Protein AF-A0A971QHX7-F1 (afdb_monomer_lite)

Secondary structure (DSSP, 8-state):
--HHHHHHHHHHHHHHHHHHHHHHHHTTTSHHHHHHHH-HHHHHHHHHHHHS-SS-HHHHHHHHHHHHHHHHHHHHHHHH-SS-----HHHHHHHHHHHHHHHHHHHHHHHHHHHHHHHHHHSPPPS-TTTSPPHHHHHHHHHHHHHHHHH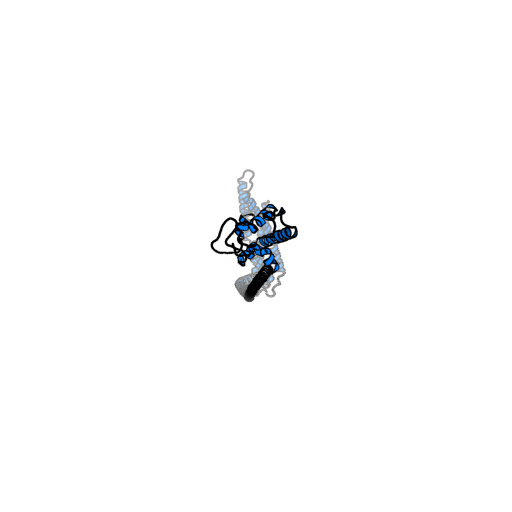HHHHHHHHHHHHHHHHHHHHHHHHHHHHHHHHHHHHHHHHHHHHHHHHHHHHHHHHHHHHHHHHHHHHHHHHHHHHHHHHHHHHHHHHHHHHHHHHHHHHHHHHHHHHHHHHHHHHHHHTSHHHHHHTHHHHS-EEEETTEEEEEEESPBHHHHHHHTTT-SSHHHHHHHHHHHT-TT--SPPSSSS-SSGGGS-HHHHHHHHHHHHHHHHHHHHHHHTTSSB-

Foldseek 3Di:
DDLVVLLVLLVVCLVLQVVVVVVLVCLQADLLVLLLLVDPVSLVLSVCCVVDPLDHNVRSVVLNVVSVVLVVVQVVVVVVDPDDDDDDPVSVVSSVVSSVSSVVSVVVSVVSVVSNVVSSVVRDRDPDSPPGDGSNVSVVVCVVCVVVVVVVVVVVVVVVVVVVVVVVVVVVVVVVVVVVVVVVVVVVVVVVVVVVVVVVVVVVVVVVVVVVVVVVVVVVVVVVVVVVVVVVVVVVVVVVVVVVVVVVVVVVVVVVVVVVVVLVVVVVVCVDPVVCVLCVLQLFFDQDEQPDGHPGTGGHALVRLVVQLLLDLDLVNLLSVLLRQQPPPRPGDHQDDFDSGLVTDDPVSNVSSSVNSVCCNVCVVVCCVVRSHPD

Structure (mmCIF, N/CA/C/O backbone):
data_AF-A0A971QHX7-F1
#
_entry.id   AF-A0A971QHX7-F1
#
loop_
_atom_site.group_PDB
_atom_site.id
_atom_site.type_symbol
_atom_site.label_atom_id
_atom_site.label_alt_id
_atom_site.label_comp_id
_atom_site.label_asym_id
_atom_site.label_entity_id
_atom_site.label_seq_id
_atom_site.pdbx_PDB_ins_code
_atom_site.Cartn_x
_atom_site.Cartn_y
_atom_site.Cartn_z
_atom_site.occupancy
_atom_site.B_iso_or_equiv
_atom_site.auth_seq_id
_atom_site.auth_comp_id
_atom_site.auth_asym_id
_atom_site.auth_atom_id
_atom_site.pdbx_PDB_model_num
ATOM 1 N N . MET A 1 1 ? -67.163 -6.405 29.516 1.00 52.50 1 MET A N 1
ATOM 2 C CA . MET A 1 1 ? -66.366 -6.086 30.720 1.00 52.50 1 MET A CA 1
ATOM 3 C C . MET A 1 1 ? -67.306 -5.986 31.912 1.00 52.50 1 MET A C 1
ATOM 5 O O . MET A 1 1 ? -68.316 -5.301 31.797 1.00 52.50 1 MET A O 1
ATOM 9 N N . LYS A 1 2 ? -67.053 -6.705 33.012 1.00 65.06 2 LYS A N 1
ATOM 10 C CA . LYS A 1 2 ? -67.903 -6.639 34.209 1.00 65.06 2 LYS A CA 1
ATOM 11 C C . LYS A 1 2 ? -67.290 -5.622 35.170 1.00 65.06 2 LYS A C 1
ATOM 13 O O . LYS A 1 2 ? -66.336 -5.943 35.855 1.00 65.06 2 LYS A O 1
ATOM 18 N N . ILE A 1 3 ? -67.837 -4.411 35.229 1.00 71.69 3 ILE A N 1
ATOM 19 C CA . ILE A 1 3 ? -67.449 -3.352 36.184 1.00 71.69 3 ILE A CA 1
ATOM 20 C C . ILE A 1 3 ? -67.291 -3.884 37.627 1.00 71.69 3 ILE A C 1
ATOM 22 O O . ILE A 1 3 ? -66.348 -3.522 38.326 1.00 71.69 3 ILE A O 1
ATOM 26 N N . ALA A 1 4 ? -68.175 -4.802 38.032 1.00 75.75 4 ALA A N 1
ATOM 27 C CA . ALA A 1 4 ? -68.136 -5.470 39.332 1.00 75.75 4 ALA A CA 1
ATOM 28 C C . ALA A 1 4 ? -66.876 -6.334 39.561 1.00 75.75 4 ALA A C 1
ATOM 30 O O . ALA A 1 4 ? -66.446 -6.506 40.695 1.00 75.75 4 ALA A O 1
ATOM 31 N N . GLU A 1 5 ? -66.270 -6.868 38.498 1.00 83.50 5 GLU A N 1
ATOM 32 C CA . GLU A 1 5 ? -65.018 -7.631 38.574 1.00 83.50 5 GLU A CA 1
ATOM 33 C C . GLU A 1 5 ? -63.838 -6.699 38.880 1.00 83.50 5 GLU A C 1
ATOM 35 O O . GLU A 1 5 ? -63.007 -7.019 39.724 1.00 83.50 5 GLU A O 1
ATOM 40 N N . THR A 1 6 ? -63.775 -5.521 38.249 1.00 84.75 6 THR A N 1
ATOM 41 C CA . THR A 1 6 ? -62.696 -4.544 38.479 1.00 84.75 6 THR A CA 1
ATOM 42 C C . THR A 1 6 ? -62.718 -4.000 39.906 1.00 84.75 6 THR A C 1
ATOM 44 O O . THR A 1 6 ? -61.667 -3.900 40.538 1.00 84.75 6 THR A O 1
ATOM 47 N N . THR A 1 7 ? -63.900 -3.689 40.449 1.00 85.94 7 THR A N 1
ATOM 48 C CA . THR A 1 7 ? -64.032 -3.222 41.838 1.00 85.94 7 THR A CA 1
ATOM 49 C C . THR A 1 7 ? -63.685 -4.307 42.849 1.00 85.94 7 THR A C 1
ATOM 51 O O . THR A 1 7 ? -62.999 -4.017 43.828 1.00 85.94 7 THR A O 1
ATOM 54 N N . GLN A 1 8 ? -64.095 -5.554 42.600 1.00 90.06 8 GLN A N 1
ATOM 55 C CA . GLN A 1 8 ? -63.737 -6.686 43.452 1.00 90.06 8 GLN A CA 1
ATOM 56 C C . GLN A 1 8 ? -62.222 -6.928 43.452 1.00 90.06 8 GLN A C 1
ATOM 58 O O . GLN A 1 8 ? -61.626 -7.030 44.520 1.00 90.06 8 GLN A O 1
ATOM 63 N N . LEU A 1 9 ? -61.586 -6.943 42.277 1.00 91.00 9 LEU A N 1
ATOM 64 C CA . LEU A 1 9 ? -60.136 -7.120 42.154 1.00 91.00 9 LEU A CA 1
ATOM 65 C C . LEU A 1 9 ? -59.355 -5.994 42.853 1.00 91.00 9 LEU A C 1
ATOM 67 O O . LEU A 1 9 ? -58.369 -6.265 43.534 1.00 91.00 9 LEU A O 1
ATOM 71 N N . LEU A 1 10 ? -59.802 -4.739 42.730 1.00 92.31 10 LEU A N 1
ATOM 72 C CA . LEU A 1 10 ? -59.206 -3.606 43.447 1.00 92.31 10 LEU A CA 1
ATOM 73 C C . LEU A 1 10 ? -59.357 -3.720 44.967 1.00 92.31 10 LEU A C 1
ATOM 75 O O . LEU A 1 10 ? -58.451 -3.320 45.696 1.00 92.31 10 LEU A O 1
ATOM 79 N N . ALA A 1 11 ? -60.495 -4.220 45.452 1.00 92.62 11 ALA A N 1
ATOM 80 C CA . ALA A 1 11 ? -60.709 -4.448 46.877 1.00 92.62 11 ALA A CA 1
ATOM 81 C C . ALA A 1 11 ? -59.765 -5.538 47.404 1.00 92.62 11 ALA A C 1
ATOM 83 O O . ALA A 1 11 ? -59.099 -5.319 48.414 1.00 92.62 11 ALA A O 1
ATOM 84 N N . THR A 1 12 ? -59.632 -6.653 46.676 1.00 94.31 12 THR A N 1
ATOM 85 C CA . THR A 1 12 ? -58.681 -7.724 47.007 1.00 94.31 12 THR A CA 1
ATOM 86 C C . THR A 1 12 ? -57.246 -7.206 47.025 1.00 94.31 12 THR A C 1
ATOM 88 O O . THR A 1 12 ? -56.547 -7.393 48.017 1.00 94.31 12 THR A O 1
ATOM 91 N N . LEU A 1 13 ? -56.813 -6.484 45.984 1.00 94.62 13 LEU A N 1
ATOM 92 C CA . LEU A 1 13 ? -55.461 -5.925 45.939 1.00 94.62 13 LEU A CA 1
ATOM 93 C C . LEU A 1 13 ? -55.199 -4.967 47.108 1.00 94.62 13 LEU A C 1
ATOM 95 O O . LEU A 1 13 ? -54.105 -4.980 47.664 1.00 94.62 13 LEU A O 1
ATOM 99 N N . ALA A 1 14 ? -56.179 -4.151 47.502 1.00 94.44 14 ALA A N 1
ATOM 100 C CA . ALA A 1 14 ? -56.034 -3.234 48.632 1.00 94.44 14 ALA A CA 1
ATOM 101 C C . ALA A 1 14 ? -55.857 -3.968 49.958 1.00 94.44 14 ALA A C 1
ATOM 103 O O . ALA A 1 14 ? -54.946 -3.638 50.716 1.00 94.44 14 ALA A O 1
ATOM 104 N N . GLU A 1 15 ? -56.693 -4.974 50.218 1.00 94.94 15 GLU A N 1
ATOM 105 C CA . GLU A 1 15 ? -56.599 -5.792 51.425 1.00 94.94 15 GLU A CA 1
ATOM 106 C C . GLU A 1 15 ? -55.246 -6.509 51.502 1.00 94.94 15 GLU A C 1
ATOM 108 O O . GLU A 1 15 ? -54.556 -6.436 52.521 1.00 94.94 15 GLU A O 1
ATOM 113 N N . GLU A 1 16 ? -54.826 -7.146 50.408 1.00 94.19 16 GLU A N 1
ATOM 114 C CA . GLU A 1 16 ? -53.558 -7.870 50.369 1.00 94.19 16 GLU A CA 1
ATOM 115 C C . GLU A 1 16 ? -52.344 -6.946 50.476 1.00 94.19 16 GLU A C 1
ATOM 117 O O . GLU A 1 16 ? -51.372 -7.293 51.149 1.00 94.19 16 GLU A O 1
ATOM 122 N N . THR A 1 17 ? -52.399 -5.761 49.864 1.00 95.19 17 THR A N 1
ATOM 123 C CA . THR A 1 17 ? -51.315 -4.771 49.933 1.00 95.19 17 THR A CA 1
ATOM 124 C C . THR A 1 17 ? -51.183 -4.203 51.342 1.00 95.19 17 THR A C 1
ATOM 126 O O . THR A 1 17 ? -50.073 -4.123 51.860 1.00 95.19 17 THR A O 1
ATOM 129 N N . GLU A 1 18 ? -52.293 -3.846 51.994 1.00 94.75 18 GLU A N 1
ATOM 130 C CA . GLU A 1 18 ? -52.293 -3.359 53.382 1.00 94.75 18 GLU A CA 1
ATOM 131 C C . GLU A 1 18 ? -51.788 -4.442 54.346 1.00 94.75 18 GLU A C 1
ATOM 133 O O . GLU A 1 18 ? -50.978 -4.164 55.233 1.00 94.75 18 GLU A O 1
ATOM 138 N N . ARG A 1 19 ? -52.208 -5.697 54.148 1.00 93.31 19 ARG A N 1
ATOM 139 C CA . ARG A 1 19 ? -51.713 -6.829 54.938 1.00 93.31 19 ARG A CA 1
ATOM 140 C C . ARG A 1 19 ? -50.210 -7.032 54.754 1.00 93.31 19 ARG A C 1
ATOM 142 O O . ARG A 1 19 ? -49.487 -7.094 55.742 1.00 93.31 19 ARG A O 1
ATOM 149 N N . PHE A 1 20 ? -49.737 -7.106 53.512 1.00 94.25 20 PHE A N 1
ATOM 150 C CA . PHE A 1 20 ? -48.318 -7.306 53.219 1.00 94.25 20 PHE A CA 1
ATOM 151 C C . PHE A 1 20 ? -47.456 -6.138 53.713 1.00 94.25 20 PHE A C 1
ATOM 153 O O . PHE A 1 20 ? -46.365 -6.350 54.238 1.00 94.25 20 PHE A O 1
ATOM 160 N N . HIS A 1 21 ? -47.955 -4.906 53.592 1.00 94.25 21 HIS A N 1
ATOM 161 C CA . HIS A 1 21 ? -47.298 -3.724 54.136 1.00 94.25 21 HIS A CA 1
ATOM 162 C C . HIS A 1 21 ? -47.138 -3.834 55.656 1.00 94.25 21 HIS A C 1
ATOM 164 O O . HIS A 1 21 ? -46.033 -3.666 56.159 1.00 94.25 21 HIS A O 1
ATOM 170 N N . LYS A 1 22 ? -48.202 -4.184 56.390 1.00 93.25 22 LYS A N 1
ATOM 171 C CA . LYS A 1 22 ? -48.127 -4.392 57.846 1.00 93.25 22 LYS A CA 1
ATOM 172 C C . LYS A 1 22 ? -47.140 -5.493 58.228 1.00 93.25 22 LYS A C 1
ATOM 174 O O . LYS A 1 22 ? -46.280 -5.249 59.065 1.00 93.25 22 LYS A O 1
ATOM 179 N N . GLU A 1 23 ? -47.208 -6.654 57.572 1.00 92.12 23 GLU A N 1
ATOM 180 C CA . GLU A 1 23 ? -46.283 -7.775 57.814 1.00 92.12 23 GLU A CA 1
ATOM 181 C C . GLU A 1 23 ? -44.813 -7.343 57.634 1.00 92.12 23 GLU A C 1
ATOM 183 O O . GLU A 1 23 ? -43.942 -7.718 58.419 1.00 92.12 23 GLU A O 1
ATOM 188 N N . ARG A 1 24 ? -44.527 -6.505 56.631 1.00 93.50 24 ARG A N 1
ATOM 189 C CA . ARG A 1 24 ? -43.188 -5.943 56.407 1.00 93.50 24 ARG A CA 1
ATOM 190 C C . ARG A 1 24 ? -42.769 -4.919 57.459 1.00 93.50 24 ARG A C 1
ATOM 192 O O . ARG A 1 24 ? -41.620 -4.949 57.885 1.00 93.50 24 ARG A O 1
ATOM 199 N N . GLU A 1 25 ? -43.658 -4.011 57.846 1.00 93.81 25 GLU A N 1
ATOM 200 C CA . GLU A 1 25 ? -43.360 -2.982 58.851 1.00 93.81 25 GLU A CA 1
ATOM 201 C C . GLU A 1 25 ? -43.125 -3.601 60.236 1.00 93.81 25 GLU A C 1
ATOM 203 O O . GLU A 1 25 ? -42.225 -3.191 60.965 1.00 93.81 25 GLU A O 1
ATOM 208 N N . GLU A 1 26 ? -43.860 -4.657 60.585 1.00 94.06 26 GLU A N 1
ATOM 209 C CA . GLU A 1 26 ? -43.644 -5.403 61.829 1.00 94.06 26 GLU A CA 1
ATOM 210 C C . GLU A 1 26 ? -42.242 -6.034 61.885 1.00 94.06 26 GLU A C 1
ATOM 212 O O . GLU A 1 26 ? -41.577 -5.990 62.926 1.00 94.06 26 GLU A O 1
ATOM 217 N N . LEU A 1 27 ? -41.746 -6.556 60.755 1.00 94.31 27 LEU A N 1
ATOM 218 C CA . LEU A 1 27 ? -40.386 -7.095 60.640 1.00 94.31 27 LEU A CA 1
ATOM 219 C C . LEU A 1 27 ? -39.290 -6.045 60.829 1.00 94.31 27 LEU A C 1
ATOM 221 O O . LEU A 1 27 ? -38.142 -6.409 61.058 1.00 94.31 27 LEU A O 1
ATOM 225 N N . LEU A 1 28 ? -39.585 -4.748 60.767 1.00 94.81 28 LEU A N 1
ATOM 226 C CA . LEU A 1 28 ? -38.560 -3.736 61.019 1.00 94.81 28 LEU A CA 1
ATOM 227 C C . LEU A 1 28 ? -38.092 -3.732 62.479 1.00 94.81 28 LEU A C 1
ATOM 229 O O . LEU A 1 28 ? -36.943 -3.372 62.755 1.00 94.81 28 LEU A O 1
ATOM 233 N N . THR A 1 29 ? -38.962 -4.151 63.402 1.00 93.19 29 THR A N 1
ATOM 234 C CA . THR A 1 29 ? -38.765 -3.970 64.848 1.00 93.19 29 THR A CA 1
ATOM 235 C C . THR A 1 29 ? -38.882 -5.256 65.668 1.00 93.19 29 THR A C 1
ATOM 237 O O . THR A 1 29 ? -38.298 -5.326 66.752 1.00 93.19 29 THR A O 1
ATOM 240 N N . ASN A 1 30 ? -39.580 -6.282 65.170 1.00 92.19 30 ASN A N 1
ATOM 241 C CA . ASN A 1 30 ? -39.783 -7.537 65.897 1.00 92.19 30 ASN A CA 1
ATOM 242 C C . ASN A 1 30 ? -38.526 -8.440 65.934 1.00 92.19 30 ASN A C 1
ATOM 244 O O . ASN A 1 30 ? -37.515 -8.190 65.272 1.00 92.19 30 ASN A O 1
ATOM 248 N N . GLU A 1 31 ? -38.577 -9.518 66.726 1.00 89.75 31 GLU A N 1
ATOM 249 C CA . GLU A 1 31 ? -37.450 -10.456 66.880 1.00 89.75 31 GLU A CA 1
ATOM 250 C C . GLU A 1 31 ? -37.073 -11.173 65.579 1.00 89.75 31 GLU A C 1
ATOM 252 O O . GLU A 1 31 ? -35.888 -11.377 65.309 1.00 89.75 31 GLU A O 1
ATOM 257 N N . GLN A 1 32 ? -38.061 -11.512 64.746 1.00 90.06 32 GLN A N 1
ATOM 258 C CA . GLN A 1 32 ? -37.816 -12.122 63.439 1.00 90.06 32 GLN A CA 1
ATOM 259 C C . GLN A 1 32 ? -37.021 -11.167 62.533 1.00 90.06 32 GLN A C 1
ATOM 261 O O . GLN A 1 32 ? -36.087 -11.580 61.852 1.00 90.06 32 GLN A O 1
ATOM 266 N N . GLY A 1 33 ? -37.329 -9.874 62.596 1.00 92.81 33 GLY A N 1
ATOM 267 C CA . GLY A 1 33 ? -36.589 -8.796 61.958 1.00 92.81 33 GLY A CA 1
ATOM 268 C C . GLY A 1 33 ? -35.132 -8.723 62.379 1.00 92.81 33 GLY A C 1
ATOM 269 O O . GLY A 1 33 ? -34.237 -8.581 61.548 1.00 92.81 33 GLY A O 1
ATOM 270 N N . LYS A 1 34 ? -34.863 -8.882 63.676 1.00 94.12 34 LYS A N 1
ATOM 271 C CA . LYS A 1 34 ? -33.484 -8.951 64.174 1.00 94.12 34 LYS A CA 1
ATOM 272 C C . LYS A 1 34 ? -32.726 -10.123 63.544 1.00 94.12 34 LYS A C 1
ATOM 274 O O . LYS A 1 34 ? -31.553 -9.974 63.214 1.00 94.12 34 LYS A O 1
ATOM 279 N N . ALA A 1 35 ? -33.386 -11.265 63.327 1.00 92.12 35 ALA A N 1
ATOM 280 C CA . ALA A 1 35 ? -32.761 -12.422 62.682 1.00 92.12 35 ALA A CA 1
ATOM 281 C C . ALA A 1 35 ? -32.431 -12.139 61.211 1.00 92.12 35 ALA A C 1
ATOM 283 O O . ALA A 1 35 ? -31.337 -12.464 60.754 1.00 92.12 35 ALA A O 1
ATOM 284 N N . PHE A 1 36 ? -33.319 -11.433 60.506 1.00 93.88 36 PHE A N 1
ATOM 285 C CA . PHE A 1 36 ? -33.047 -10.928 59.158 1.00 93.88 36 PHE A CA 1
ATOM 286 C C . PHE A 1 36 ? -31.860 -9.969 59.132 1.00 93.88 36 PHE A C 1
ATOM 288 O O . PHE A 1 36 ? -31.061 -10.030 58.210 1.00 93.88 36 PHE A O 1
ATOM 295 N N . ALA A 1 37 ? -31.717 -9.106 60.139 1.00 92.88 37 ALA A N 1
ATOM 296 C CA . ALA A 1 37 ? -30.598 -8.171 60.232 1.00 92.88 37 ALA A CA 1
ATOM 297 C C . ALA A 1 37 ? -29.238 -8.873 60.407 1.00 92.88 37 ALA A C 1
ATOM 299 O O . ALA A 1 37 ? -28.211 -8.327 60.011 1.00 92.88 37 ALA A O 1
ATOM 300 N N . ALA A 1 38 ? -29.227 -10.060 61.020 1.00 90.50 38 ALA A N 1
ATOM 301 C CA . ALA A 1 38 ? -28.017 -10.836 61.281 1.00 90.50 38 ALA A CA 1
ATOM 302 C C . ALA A 1 38 ? -27.607 -11.753 60.114 1.00 90.50 38 ALA A C 1
ATOM 304 O O . ALA A 1 38 ? -26.441 -12.136 60.031 1.00 90.50 38 ALA A O 1
ATOM 305 N N . ASP A 1 39 ? -28.537 -12.098 59.219 1.00 90.69 39 ASP A N 1
ATOM 306 C CA . ASP A 1 39 ? -28.275 -12.924 58.039 1.00 90.69 39 ASP A CA 1
ATOM 307 C C . ASP A 1 39 ? -28.223 -12.074 56.764 1.00 90.69 39 ASP A C 1
ATOM 309 O O . ASP A 1 39 ? -29.225 -11.503 56.343 1.00 90.69 39 ASP A O 1
ATOM 313 N N . ALA A 1 40 ? -27.063 -12.024 56.104 1.00 88.44 40 ALA A N 1
ATOM 314 C CA . ALA A 1 40 ? -26.851 -11.162 54.940 1.00 88.44 40 ALA A CA 1
ATOM 315 C C . ALA A 1 40 ? -27.831 -11.453 53.788 1.00 88.44 40 ALA A C 1
ATOM 317 O O . ALA A 1 40 ? -28.306 -10.529 53.129 1.00 88.44 40 ALA A O 1
ATOM 318 N N . ILE A 1 41 ? -28.162 -12.726 53.551 1.00 89.06 41 ILE A N 1
ATOM 319 C CA . ILE A 1 41 ? -29.058 -13.121 52.456 1.00 89.06 41 ILE A CA 1
ATOM 320 C C . ILE A 1 41 ? -30.484 -12.644 52.748 1.00 89.06 41 ILE A C 1
ATOM 322 O O . ILE A 1 41 ? -31.115 -12.015 51.895 1.00 89.06 41 ILE A O 1
ATOM 326 N N . SER A 1 42 ? -30.981 -12.903 53.958 1.00 91.88 42 SER A N 1
ATOM 327 C CA . SER A 1 42 ? -32.305 -12.465 54.407 1.00 91.88 42 SER A CA 1
ATOM 328 C C . SER A 1 42 ? -32.401 -10.939 54.476 1.00 91.88 42 SER A C 1
ATOM 330 O O . SER A 1 42 ? -33.404 -10.376 54.034 1.00 91.88 42 SER A O 1
ATOM 332 N N . PHE A 1 43 ? -31.344 -10.265 54.943 1.00 93.19 43 PHE A N 1
ATOM 333 C CA . PHE A 1 43 ? -31.239 -8.808 54.965 1.00 93.19 43 PHE A CA 1
ATOM 334 C C . PHE A 1 43 ? -31.433 -8.208 53.571 1.00 93.19 43 PHE A C 1
ATOM 336 O O . PHE A 1 43 ? -32.327 -7.386 53.382 1.00 93.19 43 PHE A O 1
ATOM 343 N N . PHE A 1 44 ? -30.644 -8.639 52.579 1.00 90.19 44 PHE A N 1
ATOM 344 C CA . PHE A 1 44 ? -30.734 -8.089 51.224 1.00 90.19 44 PHE A CA 1
ATOM 345 C C . PHE A 1 44 ? -32.044 -8.456 50.525 1.00 90.19 44 PHE A C 1
ATOM 347 O O . PHE A 1 44 ? -32.612 -7.619 49.823 1.00 90.19 44 PHE A O 1
ATOM 354 N N . ALA A 1 45 ? -32.566 -9.665 50.751 1.00 88.94 45 ALA A N 1
ATOM 355 C CA . ALA A 1 45 ? -33.869 -10.061 50.226 1.00 88.94 45 ALA A CA 1
ATOM 356 C C . ALA A 1 45 ? -34.994 -9.171 50.782 1.00 88.94 45 ALA A C 1
ATOM 358 O O . ALA A 1 45 ? -35.845 -8.705 50.023 1.00 88.94 45 ALA A O 1
ATOM 359 N N . PHE A 1 46 ? -34.983 -8.886 52.089 1.00 94.38 46 PHE A N 1
ATOM 360 C CA . PHE A 1 46 ? -35.939 -7.957 52.684 1.00 94.38 46 PHE A CA 1
ATOM 361 C C . PHE A 1 46 ? -35.721 -6.528 52.199 1.00 94.38 46 PHE A C 1
ATOM 363 O O . PHE A 1 46 ? -36.695 -5.878 51.845 1.00 94.38 46 PHE A O 1
ATOM 370 N N . LEU A 1 47 ? -34.478 -6.043 52.141 1.00 91.50 47 LEU A N 1
ATOM 371 C CA . LEU A 1 47 ? -34.168 -4.689 51.683 1.00 91.50 47 LEU A CA 1
ATOM 372 C C . LEU A 1 47 ? -34.695 -4.451 50.263 1.00 91.50 47 LEU A C 1
ATOM 374 O O . LEU A 1 47 ? -35.365 -3.451 50.020 1.00 91.50 47 LEU A O 1
ATOM 378 N N . GLN A 1 48 ? -34.481 -5.404 49.349 1.00 88.94 48 GLN A N 1
ATOM 379 C CA . GLN A 1 48 ? -34.994 -5.324 47.983 1.00 88.94 48 GLN A CA 1
ATOM 380 C C . GLN A 1 48 ? -36.524 -5.251 47.950 1.00 88.94 48 GLN A C 1
ATOM 382 O O . GLN A 1 48 ? -37.080 -4.415 47.237 1.00 88.94 48 GLN A O 1
ATOM 387 N N . LEU A 1 49 ? -37.207 -6.105 48.720 1.00 90.81 49 LEU A N 1
ATOM 388 C CA . LEU A 1 49 ? -38.665 -6.066 48.845 1.00 90.81 49 LEU A CA 1
ATOM 389 C C . LEU A 1 49 ? -39.130 -4.741 49.458 1.00 90.81 49 LEU A C 1
ATOM 391 O O . LEU A 1 49 ? -40.130 -4.175 49.017 1.00 90.81 49 LEU A O 1
ATOM 395 N N . HIS A 1 50 ? -38.410 -4.251 50.468 1.00 90.50 50 HIS A N 1
ATOM 396 C CA . HIS A 1 50 ? -38.762 -3.067 51.229 1.00 90.50 50 HIS A CA 1
ATOM 397 C C . HIS A 1 50 ? -38.677 -1.800 50.372 1.00 90.50 50 HIS A C 1
ATOM 399 O O . HIS A 1 50 ? -39.636 -1.030 50.334 1.00 90.50 50 HIS A O 1
ATOM 405 N N . GLU A 1 51 ? -37.574 -1.631 49.643 1.00 87.50 51 GLU A N 1
ATOM 406 C CA . GLU A 1 51 ? -37.311 -0.464 48.796 1.00 87.50 51 GLU A CA 1
ATOM 407 C C . GLU A 1 51 ? -38.055 -0.505 47.460 1.00 87.50 51 GLU A C 1
ATOM 409 O O . GLU A 1 51 ? -38.417 0.547 46.941 1.00 87.50 51 GLU A O 1
ATOM 414 N N . ASN A 1 52 ? -38.335 -1.699 46.925 1.00 88.25 52 ASN A N 1
ATOM 415 C CA . ASN A 1 52 ? -39.024 -1.876 45.645 1.00 88.25 52 ASN A CA 1
ATOM 416 C C . ASN A 1 52 ? -40.306 -2.723 45.801 1.00 88.25 52 ASN A C 1
ATOM 418 O O . ASN A 1 52 ? -40.377 -3.859 45.306 1.00 88.25 52 ASN A O 1
ATOM 422 N N . PRO A 1 53 ? -41.340 -2.207 46.495 1.00 91.38 53 PRO A N 1
ATOM 423 C CA . PRO A 1 53 ? -42.640 -2.865 46.541 1.00 91.38 53 PRO A CA 1
ATOM 424 C C . PRO A 1 53 ? -43.265 -2.923 45.143 1.00 91.38 53 PRO A C 1
ATOM 426 O O . PRO A 1 53 ? -43.205 -1.964 44.379 1.00 91.38 53 PRO A O 1
ATOM 429 N N . VAL A 1 54 ? -43.921 -4.040 44.817 1.00 92.44 54 VAL A N 1
ATOM 430 C CA . VAL A 1 54 ? -44.696 -4.183 43.567 1.00 92.44 54 VAL A CA 1
ATOM 431 C C . VAL A 1 54 ? -45.831 -3.155 43.474 1.00 92.44 54 VAL A C 1
ATOM 433 O O . VAL A 1 54 ? -46.192 -2.724 42.375 1.00 92.44 54 VAL A O 1
ATOM 436 N N . VAL A 1 55 ? -46.403 -2.798 44.623 1.00 93.81 55 VAL A N 1
ATOM 437 C CA . VAL A 1 55 ? -47.478 -1.821 44.771 1.00 93.81 55 VAL A CA 1
ATOM 438 C C . VAL A 1 55 ? -47.475 -1.270 46.199 1.00 93.81 55 VAL A C 1
ATOM 440 O O . VAL A 1 55 ? -47.158 -1.994 47.146 1.00 93.81 55 VAL A O 1
ATOM 443 N N . THR A 1 56 ? -47.828 0.005 46.366 1.00 93.69 56 THR A N 1
ATOM 444 C CA . THR A 1 56 ? -47.962 0.645 47.685 1.00 93.69 56 THR A CA 1
ATOM 445 C C . THR A 1 56 ? -49.432 0.856 48.074 1.00 93.69 56 THR A C 1
ATOM 447 O O . THR A 1 56 ? -50.282 1.032 47.197 1.00 93.69 56 THR A O 1
ATOM 450 N N . PRO A 1 57 ? -49.775 0.914 49.379 1.00 93.69 57 PRO A N 1
ATOM 451 C CA . PRO A 1 57 ? -51.143 1.224 49.805 1.00 93.69 57 PRO A CA 1
ATOM 452 C C . PRO A 1 57 ? -51.667 2.560 49.254 1.00 93.69 57 PRO A C 1
ATOM 454 O O . PRO A 1 57 ? -52.857 2.695 48.967 1.00 93.69 57 PRO A O 1
ATOM 457 N N . ALA A 1 58 ? -50.781 3.546 49.077 1.00 93.06 58 ALA A N 1
ATOM 458 C CA . ALA A 1 58 ? -51.117 4.843 48.494 1.00 93.06 58 ALA A CA 1
ATOM 459 C C . ALA A 1 58 ? -51.515 4.723 47.013 1.00 93.06 58 ALA A C 1
ATOM 461 O O . ALA A 1 58 ? -52.545 5.266 46.613 1.00 93.06 58 ALA A O 1
ATOM 462 N N . GLU A 1 59 ? -50.755 3.962 46.217 1.00 93.00 59 GLU A N 1
ATOM 463 C CA . GLU A 1 59 ? -51.085 3.688 44.812 1.00 93.00 59 GLU A CA 1
ATOM 464 C C . GLU A 1 59 ? -52.425 2.965 44.670 1.00 93.00 59 GLU A C 1
ATOM 466 O O . GLU A 1 59 ? -53.242 3.343 43.828 1.00 93.00 59 GLU A O 1
ATOM 471 N N . VAL A 1 60 ? -52.694 1.956 45.510 1.00 94.31 60 VAL A N 1
ATOM 472 C CA . VAL A 1 60 ? -53.984 1.251 45.460 1.00 94.31 60 VAL A CA 1
ATOM 473 C C . VAL A 1 60 ? -55.133 2.193 45.810 1.00 94.31 60 VAL A C 1
ATOM 475 O O . VAL A 1 60 ? -56.131 2.210 45.092 1.00 94.31 60 VAL A O 1
ATOM 478 N N . LYS A 1 61 ? -54.991 3.028 46.850 1.00 93.50 61 LYS A N 1
ATOM 479 C CA . LYS A 1 61 ? -56.002 4.037 47.219 1.00 93.50 61 LYS A CA 1
ATOM 480 C C . LYS A 1 61 ? -56.265 5.020 46.082 1.00 93.50 61 LYS A C 1
ATOM 482 O O . LYS A 1 61 ? -57.420 5.321 45.794 1.00 93.50 61 LYS A O 1
ATOM 487 N N . GLN A 1 62 ? -55.220 5.465 45.384 1.00 94.12 62 GLN A N 1
ATOM 488 C CA . GLN A 1 62 ? -55.362 6.325 44.210 1.00 94.12 62 GLN A CA 1
ATOM 489 C C . GLN A 1 62 ? -56.150 5.628 43.089 1.00 94.12 62 GLN A C 1
ATOM 491 O O . GLN A 1 62 ? -57.054 6.225 42.507 1.00 94.12 62 GLN A O 1
ATOM 496 N N . LYS A 1 63 ? -55.850 4.354 42.799 1.00 93.12 63 LYS A N 1
ATOM 497 C CA . LYS A 1 63 ? -56.567 3.574 41.775 1.00 93.12 63 LYS A CA 1
ATOM 498 C C . LYS A 1 63 ? -58.009 3.258 42.170 1.00 93.12 63 LYS A C 1
ATOM 500 O O . LYS A 1 63 ? -58.882 3.274 41.306 1.00 93.12 63 LYS A O 1
ATOM 505 N N . GLN A 1 64 ? -58.279 3.034 43.455 1.00 92.44 64 GLN A N 1
ATOM 506 C CA . GLN A 1 64 ? -59.635 2.889 43.984 1.00 92.44 64 GLN A CA 1
ATOM 507 C C . GLN A 1 64 ? -60.441 4.181 43.846 1.00 92.44 64 GLN A C 1
ATOM 509 O O . GLN A 1 64 ? -61.571 4.125 43.370 1.00 92.44 64 GLN A O 1
ATOM 514 N N . ALA A 1 65 ? -59.861 5.333 44.197 1.00 92.44 65 ALA A N 1
ATOM 515 C CA . ALA A 1 65 ? -60.512 6.631 44.040 1.00 92.44 65 ALA A CA 1
ATOM 516 C C . ALA A 1 65 ? -60.812 6.941 42.564 1.00 92.44 65 ALA A C 1
ATOM 518 O O . ALA A 1 65 ? -61.924 7.349 42.237 1.00 92.44 65 ALA A O 1
ATOM 519 N N . ALA A 1 66 ? -59.860 6.670 41.663 1.00 91.19 66 ALA A N 1
ATOM 520 C CA . ALA A 1 66 ? -60.060 6.824 40.221 1.00 91.19 66 ALA A CA 1
ATOM 521 C C . ALA A 1 66 ? -61.198 5.927 39.706 1.00 91.19 66 ALA A C 1
ATOM 523 O O . ALA A 1 66 ? -62.111 6.405 39.038 1.00 91.19 66 ALA A O 1
ATOM 524 N N . ALA A 1 67 ? -61.203 4.643 40.081 1.00 90.81 67 ALA A N 1
ATOM 525 C CA . ALA A 1 67 ? -62.278 3.729 39.709 1.00 90.81 67 ALA A CA 1
ATOM 526 C C . ALA A 1 67 ? -63.638 4.175 40.273 1.00 90.81 67 ALA A C 1
ATOM 528 O O . ALA A 1 67 ? -64.628 4.150 39.552 1.00 90.81 67 ALA A O 1
ATOM 529 N N . GLN A 1 68 ? -63.704 4.621 41.531 1.00 90.25 68 GLN A N 1
ATOM 530 C CA . GLN A 1 68 ? -64.939 5.130 42.139 1.00 90.25 68 GLN A CA 1
ATOM 531 C C . GLN A 1 68 ? -65.465 6.378 41.421 1.00 90.25 68 GLN A C 1
ATOM 533 O O . GLN A 1 68 ? -66.660 6.444 41.143 1.00 90.25 68 GLN A O 1
ATOM 538 N N . SER A 1 69 ? -64.586 7.317 41.059 1.00 89.50 69 SER A N 1
ATOM 539 C CA . SER A 1 69 ? -64.955 8.517 40.299 1.00 89.50 69 SER A CA 1
ATOM 540 C C . SER A 1 69 ? -65.549 8.167 38.932 1.00 89.50 69 SER A C 1
ATOM 542 O O . SER A 1 69 ? -66.592 8.702 38.561 1.00 89.50 69 SER A O 1
ATOM 544 N N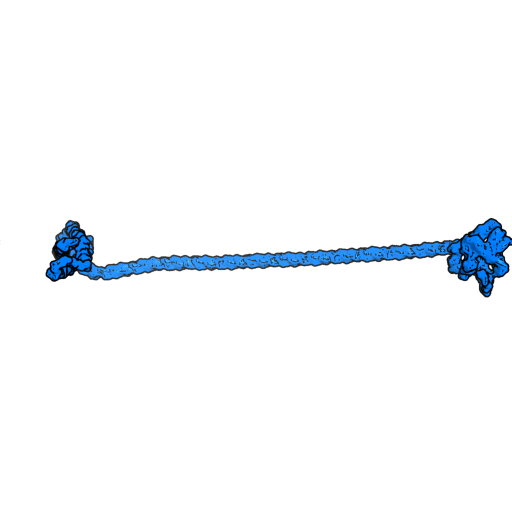 . LEU A 1 70 ? -64.931 7.229 38.204 1.00 88.75 70 LEU A N 1
ATOM 545 C CA . LEU A 1 70 ? -65.432 6.763 36.904 1.00 88.75 70 LEU A CA 1
ATOM 546 C C . LEU A 1 70 ? -66.797 6.080 37.036 1.00 88.75 70 LEU A C 1
ATOM 548 O O . LEU A 1 70 ? -67.696 6.300 36.230 1.00 88.75 70 LEU A O 1
ATOM 552 N N . LEU A 1 71 ? -66.986 5.279 38.086 1.00 86.44 71 LEU A N 1
ATOM 553 C CA . LEU A 1 71 ? -68.266 4.624 38.352 1.00 86.44 71 LEU A CA 1
ATOM 554 C C . LEU A 1 71 ? -69.364 5.599 38.757 1.00 86.44 71 LEU A C 1
ATOM 556 O O . LEU A 1 71 ? -70.523 5.374 38.409 1.00 86.44 71 LEU A O 1
ATOM 560 N N . GLN A 1 72 ? -69.013 6.666 39.469 1.00 86.00 72 GLN A N 1
ATOM 561 C CA . GLN A 1 72 ? -69.955 7.709 39.839 1.00 86.00 72 GLN A CA 1
ATOM 562 C C . GLN A 1 72 ? -70.395 8.523 38.615 1.00 86.00 72 GLN A C 1
ATOM 564 O O . GLN A 1 72 ? -71.596 8.687 38.430 1.00 86.00 72 GLN A O 1
ATOM 569 N N . SER A 1 73 ? -69.470 8.902 37.720 1.00 84.44 73 SER A N 1
ATOM 570 C CA . SER A 1 73 ? -69.810 9.541 36.431 1.00 84.44 73 SER A CA 1
ATOM 571 C C . SER A 1 73 ? -70.741 8.661 35.589 1.00 84.44 73 SER A C 1
ATOM 573 O O . SER A 1 73 ? -71.806 9.120 35.182 1.00 84.44 73 SER A O 1
ATOM 575 N N . ILE A 1 74 ? -70.434 7.364 35.439 1.00 84.19 74 ILE A N 1
ATOM 576 C CA . ILE A 1 74 ? -71.320 6.409 34.747 1.00 84.19 74 ILE A CA 1
ATOM 577 C C . ILE A 1 74 ? -72.708 6.356 35.403 1.00 84.19 74 ILE A C 1
ATOM 579 O O . ILE A 1 74 ? -73.724 6.260 34.713 1.00 84.19 74 ILE A O 1
ATOM 583 N N . ALA A 1 75 ? -72.772 6.348 36.737 1.00 83.31 75 ALA A N 1
ATOM 584 C CA . ALA A 1 75 ? -74.031 6.246 37.468 1.00 83.31 75 ALA A CA 1
ATOM 585 C C . ALA A 1 75 ? -74.884 7.514 37.348 1.00 83.31 75 ALA A C 1
ATOM 587 O O . ALA A 1 75 ? -76.107 7.402 37.245 1.00 83.31 75 ALA A O 1
ATOM 588 N N . ASP A 1 76 ? -74.262 8.689 37.365 1.00 82.62 76 ASP A N 1
ATOM 589 C CA . ASP A 1 76 ? -74.950 9.973 37.274 1.00 82.62 76 ASP A CA 1
ATOM 590 C C . ASP A 1 76 ? -75.432 10.235 35.838 1.00 82.62 76 ASP A C 1
ATOM 592 O O . ASP A 1 76 ? -76.619 10.495 35.639 1.00 82.62 76 ASP A O 1
ATOM 596 N N . GLU A 1 77 ? -74.602 9.980 34.822 1.00 79.88 77 GLU A N 1
ATOM 597 C CA . GLU A 1 77 ? -75.006 10.087 33.410 1.00 79.88 77 GLU A CA 1
ATOM 598 C C . GLU A 1 77 ? -76.112 9.081 33.037 1.00 79.88 77 GLU A C 1
ATOM 600 O O . GLU A 1 77 ? -77.022 9.379 32.257 1.00 79.88 77 GLU A O 1
ATOM 605 N N . ARG A 1 78 ? -76.103 7.887 33.647 1.00 79.38 78 ARG A N 1
ATOM 606 C CA . ARG A 1 78 ? -77.175 6.898 33.469 1.00 79.38 78 ARG A CA 1
ATOM 607 C C . ARG A 1 78 ? -78.503 7.338 34.091 1.00 79.38 78 ARG A C 1
ATOM 609 O O . ARG A 1 78 ? -79.544 6.940 33.577 1.00 79.38 78 ARG A O 1
ATOM 616 N N . LYS A 1 79 ? -78.497 8.104 35.189 1.00 79.75 79 LYS A N 1
ATOM 617 C CA . LYS A 1 79 ? -79.730 8.648 35.795 1.00 79.75 79 LYS A CA 1
ATOM 618 C C . LYS A 1 79 ? -80.322 9.777 34.955 1.00 79.75 79 LYS A C 1
ATOM 620 O O . LYS A 1 79 ? -81.539 9.923 34.930 1.00 79.75 79 LYS A O 1
ATOM 625 N N . GLU A 1 80 ? -79.476 10.557 34.289 1.00 73.50 80 GLU A N 1
ATOM 626 C CA . GLU A 1 80 ? -79.900 11.660 33.419 1.00 73.50 80 GLU A CA 1
ATOM 627 C C . GLU A 1 80 ? -80.397 11.177 32.043 1.00 73.50 80 GLU A C 1
ATOM 629 O O . GLU A 1 80 ? -81.188 11.856 31.385 1.00 73.50 80 GLU A O 1
ATOM 634 N N . SER A 1 81 ? -79.989 9.980 31.608 1.00 68.25 81 SER A N 1
ATOM 635 C CA . SER A 1 81 ? -80.362 9.414 30.309 1.00 68.25 81 SER A CA 1
ATOM 636 C C . SER A 1 81 ? -81.634 8.552 30.371 1.00 68.25 81 SER A C 1
ATOM 638 O O . SER A 1 81 ? -81.643 7.459 30.936 1.00 68.25 81 SER A O 1
ATOM 640 N N . ASN A 1 82 ? -82.716 9.005 29.724 1.00 56.47 82 ASN A N 1
ATOM 641 C CA . ASN A 1 82 ? -84.008 8.302 29.731 1.00 56.47 82 ASN A CA 1
ATOM 642 C C . ASN A 1 82 ? -84.070 7.030 28.851 1.00 56.47 82 ASN A C 1
ATOM 644 O O . ASN A 1 82 ? -84.983 6.232 29.050 1.00 56.47 82 ASN A O 1
ATOM 648 N N . VAL A 1 83 ? -83.131 6.786 27.918 1.00 55.06 83 VAL A N 1
ATOM 649 C CA . VAL A 1 83 ? -83.003 5.507 27.176 1.00 55.06 83 VAL A CA 1
ATOM 650 C C . VAL A 1 83 ? -81.559 5.299 26.682 1.00 55.06 83 VAL A C 1
ATOM 652 O O . VAL A 1 83 ? -81.030 6.139 25.963 1.00 55.06 83 VAL A O 1
ATOM 655 N N . GLY A 1 84 ? -80.955 4.138 26.978 1.00 62.03 84 GLY A N 1
ATOM 656 C CA . GLY A 1 84 ? -79.820 3.596 26.208 1.00 62.03 84 GLY A CA 1
ATOM 657 C C . GLY A 1 84 ? -78.435 4.223 26.427 1.00 62.03 84 GLY A C 1
ATOM 658 O O . GLY A 1 84 ? -77.665 4.294 25.474 1.00 62.03 84 GLY A O 1
ATOM 659 N N . TYR A 1 85 ? -78.094 4.648 27.648 1.00 68.19 85 TYR A N 1
ATOM 660 C CA . TYR A 1 85 ? -76.759 5.177 27.958 1.00 68.19 85 TYR A CA 1
ATOM 661 C C . TYR A 1 85 ? -75.631 4.166 27.677 1.00 68.19 85 TYR A C 1
ATOM 663 O O . TYR A 1 85 ? -75.638 3.044 28.197 1.00 68.19 85 TYR A O 1
ATOM 671 N N . LEU A 1 86 ? -74.642 4.605 26.896 1.00 69.56 86 LEU A N 1
ATOM 672 C CA . LEU A 1 86 ? -73.382 3.913 26.652 1.00 69.56 86 LEU A CA 1
ATOM 673 C C . LEU A 1 86 ? -72.245 4.828 27.152 1.00 69.56 86 LEU A C 1
ATOM 675 O O . LEU A 1 86 ? -72.175 5.964 26.681 1.00 69.56 86 LEU A O 1
ATOM 679 N N . PRO A 1 87 ? -71.375 4.378 28.079 1.00 74.19 87 PRO A N 1
ATOM 680 C CA . PRO A 1 87 ? -70.227 5.168 28.523 1.00 74.19 87 PRO A CA 1
ATOM 681 C C . PRO A 1 87 ? -69.323 5.567 27.355 1.00 74.19 87 PRO A C 1
ATOM 683 O O . PRO A 1 87 ? -69.231 4.833 26.364 1.00 74.19 87 PRO A O 1
ATOM 686 N N . SER A 1 88 ? -68.620 6.694 27.486 1.00 79.25 88 SER A N 1
ATOM 687 C CA . SER A 1 88 ? -67.626 7.092 26.489 1.00 79.25 88 SER A CA 1
ATOM 688 C C . SER A 1 88 ? -66.507 6.037 26.373 1.00 79.25 88 SER A C 1
ATOM 690 O O . SER A 1 88 ? -66.186 5.360 27.360 1.00 79.25 88 SER A O 1
ATOM 692 N N . PRO A 1 89 ? -65.888 5.883 25.186 1.00 80.56 89 PRO A N 1
ATOM 693 C CA . PRO A 1 89 ? -64.743 4.988 25.006 1.00 80.56 89 PRO A CA 1
ATOM 694 C C . PRO A 1 89 ? -63.605 5.273 25.995 1.00 80.56 89 PRO A C 1
ATOM 696 O O . PRO A 1 89 ? -63.014 4.342 26.525 1.00 80.56 89 PRO A O 1
ATOM 699 N N . GLU A 1 90 ? -63.375 6.545 26.326 1.00 83.50 90 GLU A N 1
ATOM 700 C CA . GLU A 1 90 ? -62.339 6.980 27.272 1.00 83.50 90 GLU A CA 1
ATOM 701 C C . GLU A 1 90 ? -62.556 6.401 28.679 1.00 83.50 90 GLU A C 1
ATOM 703 O O . GLU A 1 90 ? -61.648 5.805 29.256 1.00 83.50 90 GLU A O 1
ATOM 708 N N . VAL A 1 91 ? -63.783 6.477 29.209 1.00 83.50 91 VAL A N 1
ATOM 709 C CA . VAL A 1 91 ? -64.127 5.909 30.525 1.00 83.50 91 VAL A CA 1
ATOM 710 C C . VAL A 1 91 ? -63.951 4.385 30.534 1.00 83.50 91 VAL A C 1
ATOM 712 O O . VAL A 1 91 ? -63.519 3.794 31.530 1.00 83.50 91 VAL A O 1
ATOM 715 N N . PHE A 1 92 ? -64.273 3.726 29.420 1.00 82.00 92 PHE A N 1
ATOM 716 C CA . PHE A 1 92 ? -64.100 2.284 29.278 1.00 82.00 92 PHE A CA 1
ATOM 717 C C . PHE A 1 92 ? -62.621 1.879 29.216 1.00 82.00 92 PHE A C 1
ATOM 719 O O . PHE A 1 92 ? -62.217 0.915 29.878 1.00 82.00 92 PHE A O 1
ATOM 726 N N . ASP A 1 93 ? -61.811 2.621 28.468 1.00 86.12 93 ASP A N 1
ATOM 727 C CA . ASP A 1 93 ? -60.376 2.386 28.327 1.00 86.12 93 ASP A CA 1
ATOM 728 C C . ASP A 1 93 ? -59.639 2.616 29.652 1.00 86.12 93 ASP A C 1
ATOM 730 O O . ASP A 1 93 ? -58.776 1.817 30.035 1.00 86.12 93 ASP A O 1
ATOM 734 N N . GLU A 1 94 ? -60.027 3.635 30.421 1.00 88.25 94 GLU A N 1
ATOM 735 C CA . GLU A 1 94 ? -59.470 3.881 31.753 1.00 88.25 94 GLU A CA 1
ATOM 736 C C . GLU A 1 94 ? -59.810 2.757 32.740 1.00 88.25 94 GLU A C 1
ATOM 738 O O . GLU A 1 94 ? -58.921 2.240 33.426 1.00 88.25 94 GLU A O 1
ATOM 743 N N . LEU A 1 95 ? -61.067 2.300 32.783 1.00 88.44 95 LEU A N 1
ATOM 744 C CA . LEU A 1 95 ? -61.458 1.160 33.621 1.00 88.44 95 LEU A CA 1
ATOM 745 C C . LEU A 1 95 ? -60.745 -0.134 33.206 1.00 88.44 95 LEU A C 1
ATOM 747 O O . LEU A 1 95 ? -60.344 -0.917 34.073 1.00 88.44 95 LEU A O 1
ATOM 751 N N . THR A 1 96 ? -60.549 -0.348 31.904 1.00 88.88 96 THR A N 1
ATOM 752 C CA . THR A 1 96 ? -59.792 -1.491 31.371 1.00 88.88 96 THR A CA 1
ATOM 753 C C . THR A 1 96 ? -58.321 -1.406 31.775 1.00 88.88 96 THR A C 1
ATOM 755 O O . THR A 1 96 ? -57.733 -2.405 32.192 1.00 88.88 96 THR A O 1
ATOM 758 N N . THR A 1 97 ? -57.737 -0.209 31.738 1.00 92.56 97 THR A N 1
ATOM 759 C CA . THR A 1 97 ? -56.359 0.051 32.173 1.00 92.56 97 THR A CA 1
ATOM 760 C C . THR A 1 97 ? -56.187 -0.229 33.663 1.00 92.56 97 THR A C 1
ATOM 762 O O . THR A 1 97 ? -55.226 -0.887 34.067 1.00 92.56 97 THR A O 1
ATOM 765 N N . ILE A 1 98 ? -57.135 0.211 34.495 1.00 92.69 98 ILE A N 1
ATOM 766 C CA . ILE A 1 98 ? -57.140 -0.090 35.931 1.00 92.69 98 ILE A CA 1
ATOM 767 C C . ILE A 1 98 ? -57.274 -1.600 36.157 1.00 92.69 98 ILE A C 1
ATOM 769 O O . ILE A 1 98 ? -56.531 -2.168 36.957 1.00 92.69 98 ILE A O 1
ATOM 773 N N . GLN A 1 99 ? -58.165 -2.275 35.427 1.00 91.50 99 GLN A N 1
ATOM 774 C CA . GLN A 1 99 ? -58.333 -3.723 35.535 1.00 91.50 99 GLN A CA 1
ATOM 775 C C . GLN A 1 99 ? -57.054 -4.482 35.144 1.00 91.50 99 GLN A C 1
ATOM 777 O O . GLN A 1 99 ? -56.653 -5.407 35.851 1.00 91.50 99 GLN A O 1
ATOM 782 N N . ALA A 1 100 ? -56.399 -4.090 34.049 1.00 93.38 100 ALA A N 1
ATOM 783 C CA . ALA A 1 100 ? -55.137 -4.676 33.603 1.00 93.38 100 ALA A CA 1
ATOM 784 C C . ALA A 1 100 ? -54.017 -4.449 34.627 1.00 93.38 100 ALA A C 1
ATOM 786 O O . ALA A 1 100 ? -53.274 -5.377 34.945 1.00 93.38 100 ALA A O 1
ATOM 787 N N . TRP A 1 101 ? -53.945 -3.245 35.201 1.00 95.12 101 TRP A N 1
ATOM 788 C CA . TRP A 1 101 ? -52.995 -2.918 36.260 1.00 95.12 101 TRP A CA 1
ATOM 789 C C . TRP A 1 101 ? -53.174 -3.825 37.485 1.00 95.12 101 TRP A C 1
ATOM 791 O O . TRP A 1 101 ? -52.198 -4.400 37.961 1.00 95.12 101 TRP A O 1
ATOM 801 N N . VAL A 1 102 ? -54.409 -4.043 37.955 1.00 94.81 102 VAL A N 1
ATOM 802 C CA . VAL A 1 102 ? -54.652 -4.955 39.087 1.00 94.81 102 VAL A CA 1
ATOM 803 C C . VAL A 1 102 ? -54.294 -6.399 38.742 1.00 94.81 102 VAL A C 1
ATOM 805 O O . VAL A 1 102 ? -53.640 -7.070 39.540 1.00 94.81 102 VAL A O 1
ATOM 808 N N . LYS A 1 103 ? -54.686 -6.877 37.553 1.00 93.56 103 LYS A N 1
ATOM 809 C CA . LYS A 1 103 ? -54.400 -8.249 37.100 1.00 93.56 103 LYS A CA 1
ATOM 810 C C . LYS A 1 103 ? -52.901 -8.536 36.983 1.00 93.56 103 LYS A C 1
ATOM 812 O O . LYS A 1 103 ? -52.500 -9.676 37.184 1.00 93.56 103 LYS A O 1
ATOM 817 N N . ASP A 1 104 ? -52.082 -7.527 36.701 1.00 95.00 104 ASP A N 1
ATOM 818 C CA . ASP A 1 104 ? -50.623 -7.658 36.710 1.00 95.00 104 ASP A CA 1
ATOM 819 C C . ASP A 1 104 ? -50.022 -7.588 38.126 1.00 95.00 104 ASP A C 1
ATOM 821 O O . ASP A 1 104 ? -49.098 -8.337 38.447 1.00 95.00 104 ASP A O 1
ATOM 825 N N . ARG A 1 105 ? -50.529 -6.699 38.990 1.00 95.44 105 ARG A N 1
ATOM 826 C CA . ARG A 1 105 ? -49.945 -6.464 40.320 1.00 95.44 105 ARG A CA 1
ATOM 827 C C . ARG A 1 105 ? -50.296 -7.532 41.347 1.00 95.44 105 ARG A C 1
ATOM 829 O O . ARG A 1 105 ? -49.437 -7.856 42.163 1.00 95.44 105 ARG A O 1
ATOM 836 N N . LEU A 1 106 ? -51.497 -8.105 41.289 1.00 93.56 106 LEU A N 1
ATOM 837 C CA . LEU A 1 106 ? -51.949 -9.094 42.270 1.00 93.56 106 LEU A CA 1
ATOM 838 C C . LEU A 1 106 ? -51.049 -10.353 42.300 1.00 93.56 106 LEU A C 1
ATOM 840 O O . LEU A 1 106 ? -50.493 -10.638 43.359 1.00 93.56 106 LEU A O 1
ATOM 844 N N . PRO A 1 107 ? -50.746 -11.032 41.171 1.00 94.94 107 PRO A N 1
ATOM 845 C CA . PRO A 1 107 ? -49.861 -12.204 41.197 1.00 94.94 107 PRO A CA 1
ATOM 846 C C . PRO A 1 107 ? -48.425 -11.859 41.616 1.00 94.94 107 PRO A C 1
ATOM 848 O O . PRO A 1 107 ? -47.743 -12.637 42.278 1.00 94.94 107 PRO A O 1
ATOM 851 N N . ARG A 1 108 ? -47.934 -10.668 41.250 1.00 94.88 108 ARG A N 1
ATOM 852 C CA . ARG A 1 108 ? -46.593 -10.210 41.646 1.00 94.88 108 ARG A CA 1
ATOM 853 C C . ARG A 1 108 ? -46.504 -9.949 43.152 1.00 94.88 108 ARG A C 1
ATOM 855 O O . ARG A 1 108 ? -45.475 -10.248 43.759 1.00 94.88 108 ARG A O 1
ATOM 862 N N . LEU A 1 109 ? -47.568 -9.415 43.753 1.00 95.25 109 LEU A N 1
ATOM 863 C CA . LEU A 1 109 ? -47.677 -9.238 45.198 1.00 95.25 109 LEU A CA 1
ATOM 864 C C . LEU A 1 109 ? -47.690 -10.595 45.915 1.00 95.25 109 LEU A C 1
ATOM 866 O O . LEU A 1 109 ? -46.965 -10.770 46.894 1.00 95.25 109 LEU A O 1
ATOM 870 N N . GLU A 1 110 ? -48.435 -11.575 45.395 1.00 93.56 110 GLU A N 1
ATOM 871 C CA . GLU A 1 110 ? -48.435 -12.946 45.921 1.00 93.56 110 GLU A CA 1
ATOM 872 C C . GLU A 1 110 ? -47.029 -13.561 45.906 1.00 93.56 110 GLU A C 1
ATOM 874 O O . GLU A 1 110 ? -46.605 -14.151 46.901 1.00 93.56 110 GLU A O 1
ATOM 879 N N . VAL A 1 111 ? -46.265 -13.363 44.825 1.00 94.25 111 VAL A N 1
ATOM 880 C CA . VAL A 1 111 ? -44.867 -13.818 44.725 1.00 94.25 111 VAL A CA 1
ATOM 881 C C . VAL A 1 111 ? -43.972 -13.129 45.758 1.00 94.25 111 VAL A C 1
ATOM 883 O O . VAL A 1 111 ? -43.179 -13.805 46.420 1.00 94.25 111 VAL A O 1
ATOM 886 N N . GLN A 1 112 ? -44.092 -11.810 45.949 1.00 93.06 112 GLN A N 1
ATOM 887 C CA . GLN A 1 112 ? -43.331 -11.098 46.986 1.00 93.06 112 GLN A CA 1
ATOM 888 C C . GLN A 1 112 ? -43.686 -11.598 48.393 1.00 93.06 112 GLN A C 1
ATOM 890 O O . GLN A 1 112 ? -42.788 -11.821 49.210 1.00 93.06 112 GLN A O 1
ATOM 895 N N . ARG A 1 113 ? -44.971 -11.851 48.666 1.00 93.19 113 ARG A N 1
ATOM 896 C CA . ARG A 1 113 ? -45.434 -12.387 49.953 1.00 93.19 113 ARG A CA 1
ATOM 897 C C . ARG A 1 113 ? -44.940 -13.811 50.188 1.00 93.19 113 ARG A C 1
ATOM 899 O O . ARG A 1 113 ? -44.467 -14.121 51.280 1.00 93.19 113 ARG A O 1
ATOM 906 N N . ALA A 1 114 ? -45.008 -14.669 49.172 1.00 92.62 114 ALA A N 1
ATOM 907 C CA . ALA A 1 114 ? -44.477 -16.027 49.232 1.00 92.62 114 ALA A CA 1
ATOM 908 C C . ALA A 1 114 ? -42.966 -16.017 49.489 1.00 92.62 114 ALA A C 1
ATOM 910 O O . ALA A 1 114 ? -42.496 -16.723 50.375 1.00 92.62 114 ALA A O 1
ATOM 911 N N . THR A 1 115 ? -42.227 -15.150 48.792 1.00 90.75 115 THR A N 1
ATOM 912 C CA . THR A 1 115 ? -40.780 -14.975 48.979 1.00 90.75 115 THR A CA 1
ATOM 913 C C . THR A 1 115 ? -40.457 -14.560 50.410 1.00 90.75 115 THR A C 1
ATOM 915 O O . THR A 1 115 ? -39.612 -15.184 51.050 1.00 90.75 115 THR A O 1
ATOM 918 N N . LEU A 1 116 ? -41.157 -13.552 50.945 1.00 92.19 116 LEU A N 1
ATOM 919 C CA . LEU A 1 116 ? -40.962 -13.110 52.325 1.00 92.19 116 LEU A CA 1
ATOM 920 C C . LEU A 1 116 ? -41.247 -14.245 53.316 1.00 92.19 116 LEU A C 1
ATOM 922 O O . LEU A 1 116 ? -40.451 -14.486 54.218 1.00 92.19 116 LEU A O 1
ATOM 926 N N . LYS A 1 117 ? -42.343 -14.985 53.120 1.00 92.88 117 LYS A N 1
ATOM 927 C CA . LYS A 1 117 ? -42.718 -16.119 53.973 1.00 92.88 117 LYS A CA 1
ATOM 928 C C . LYS A 1 117 ? -41.673 -17.236 53.948 1.00 92.88 117 LYS A C 1
ATOM 930 O O . LYS A 1 117 ? -41.325 -17.749 55.008 1.00 92.88 117 LYS A O 1
ATOM 935 N N . THR A 1 118 ? -41.169 -17.598 52.771 1.00 92.75 118 THR A N 1
ATOM 936 C CA . THR A 1 118 ? -40.097 -18.591 52.630 1.00 92.75 118 THR A CA 1
ATOM 937 C C . THR A 1 118 ? -38.839 -18.124 53.352 1.00 92.75 118 THR A C 1
ATOM 939 O O . THR A 1 118 ? -38.284 -18.877 54.144 1.00 92.75 118 THR A O 1
ATOM 942 N N . ARG A 1 119 ? -38.441 -16.856 53.184 1.00 91.38 119 ARG A N 1
ATOM 943 C CA . ARG A 1 119 ? -37.290 -16.309 53.914 1.00 91.38 119 ARG A CA 1
ATOM 944 C C . ARG A 1 119 ? -37.495 -16.344 55.420 1.00 91.38 119 ARG A C 1
ATOM 946 O O . ARG A 1 119 ? -36.610 -16.816 56.111 1.00 91.38 119 ARG A O 1
ATOM 953 N N . ILE A 1 120 ? -38.675 -15.984 55.928 1.00 91.62 120 ILE A N 1
ATOM 954 C CA . ILE A 1 120 ? -38.995 -16.097 57.362 1.00 91.62 120 ILE A CA 1
ATOM 955 C C . ILE A 1 120 ? -38.768 -17.521 57.894 1.00 91.62 120 ILE A C 1
ATOM 957 O O . ILE A 1 120 ? -38.322 -17.681 59.027 1.00 91.62 120 ILE A O 1
ATOM 961 N N . GLN A 1 121 ? -39.063 -18.547 57.094 1.00 90.88 121 GLN A N 1
ATOM 962 C CA . GLN A 1 121 ? -38.861 -19.946 57.478 1.00 90.88 121 GLN A CA 1
ATOM 963 C C . GLN A 1 121 ? -37.393 -20.384 57.406 1.00 90.88 121 GLN A C 1
ATOM 965 O O . GLN A 1 121 ? -36.965 -21.200 58.218 1.00 90.88 121 GLN A O 1
ATOM 970 N N . GLU A 1 122 ? -36.642 -19.864 56.437 1.00 90.94 122 GLU A N 1
ATOM 971 C CA . GLU A 1 122 ? -35.237 -20.210 56.203 1.00 90.94 122 GLU A CA 1
ATOM 972 C C . GLU A 1 122 ? -34.267 -19.444 57.110 1.00 90.94 122 GLU A C 1
ATOM 974 O O . GLU A 1 122 ? -33.186 -19.953 57.407 1.00 90.94 122 GLU A O 1
ATOM 979 N N . THR A 1 123 ? -34.630 -18.237 57.558 1.00 90.81 123 THR A N 1
ATOM 980 C CA . THR A 1 123 ? -33.768 -17.419 58.412 1.00 90.81 123 THR A CA 1
ATOM 981 C C . THR A 1 123 ? -33.542 -18.125 59.756 1.00 90.81 123 THR A C 1
ATOM 983 O O . THR A 1 123 ? -34.505 -18.397 60.484 1.00 90.81 123 THR A O 1
ATOM 986 N N . PRO A 1 124 ? -32.281 -18.400 60.136 1.00 87.44 124 PRO A N 1
ATOM 987 C CA . PRO A 1 124 ? -31.968 -19.023 61.414 1.00 87.44 124 PRO A CA 1
ATOM 988 C C . PRO A 1 124 ? -32.474 -18.181 62.587 1.00 87.44 124 PRO A C 1
ATOM 990 O O . PRO A 1 124 ? -32.316 -16.960 62.609 1.00 87.44 124 PRO A O 1
ATOM 993 N N . LYS A 1 125 ? -33.039 -18.834 63.607 1.00 85.19 125 LYS A N 1
ATOM 994 C CA . LYS A 1 125 ? -33.426 -18.140 64.840 1.00 85.19 125 LYS A CA 1
ATOM 995 C C . LYS A 1 125 ? -32.186 -17.601 65.550 1.00 85.19 125 LYS A C 1
ATOM 997 O O . LYS A 1 125 ? -31.210 -18.324 65.751 1.00 85.19 125 LYS A O 1
ATOM 1002 N N . LEU A 1 126 ? -32.255 -16.346 65.981 1.00 85.81 126 LEU A N 1
ATOM 1003 C CA . LEU A 1 126 ? -31.224 -15.742 66.818 1.00 85.81 126 LEU A CA 1
ATOM 1004 C C . LEU A 1 126 ? -31.209 -16.380 68.207 1.00 85.81 126 LEU A C 1
ATOM 1006 O O . LEU A 1 126 ? -32.246 -16.496 68.852 1.00 85.81 126 LEU A O 1
ATOM 1010 N N . GLN A 1 127 ? -30.014 -16.724 68.690 1.00 78.19 127 GLN A N 1
ATOM 1011 C CA . GLN A 1 127 ? -29.823 -17.203 70.063 1.00 78.19 127 GLN A CA 1
ATOM 1012 C C . GLN A 1 127 ? -29.895 -16.060 71.092 1.00 78.19 127 GLN A C 1
ATOM 1014 O O . GLN A 1 127 ? -30.375 -16.276 72.196 1.00 78.19 127 GLN A O 1
ATOM 1019 N N . ASN A 1 128 ? -29.484 -14.839 70.715 1.00 79.69 128 ASN A N 1
ATOM 1020 C CA . ASN A 1 128 ? -29.467 -13.654 71.584 1.00 79.69 128 ASN A CA 1
ATOM 1021 C C . ASN A 1 128 ? -30.233 -12.487 70.934 1.00 79.69 128 ASN A C 1
ATOM 1023 O O . ASN A 1 128 ? -29.635 -11.574 70.365 1.00 79.69 128 ASN A O 1
ATOM 1027 N N . ALA A 1 129 ? -31.566 -12.520 70.987 1.00 75.25 129 ALA A N 1
ATOM 1028 C CA . ALA A 1 129 ? -32.411 -11.498 70.361 1.00 75.25 129 ALA A CA 1
ATOM 1029 C C . ALA A 1 129 ? -32.409 -10.148 71.110 1.00 75.25 129 ALA A C 1
ATOM 1031 O O . ALA A 1 129 ? -32.658 -9.106 70.501 1.00 75.25 129 ALA A O 1
ATOM 1032 N N . GLU A 1 130 ? -32.108 -10.125 72.412 1.00 78.69 130 GLU A N 1
ATOM 1033 C CA . GLU A 1 130 ? -32.179 -8.905 73.234 1.00 78.69 130 GLU A CA 1
ATOM 1034 C C . GLU A 1 130 ? -31.150 -7.843 72.822 1.00 78.69 130 GLU A C 1
ATOM 1036 O O . GLU A 1 130 ? -31.482 -6.661 72.743 1.00 78.69 130 GLU A O 1
ATOM 1041 N N . THR A 1 131 ? -29.928 -8.259 72.481 1.00 82.56 131 THR A N 1
ATOM 1042 C CA . THR A 1 131 ? -28.825 -7.363 72.089 1.00 82.56 131 THR A CA 1
ATOM 1043 C C . THR A 1 131 ? -28.678 -7.197 70.575 1.00 82.56 131 THR A C 1
ATOM 1045 O O . THR A 1 131 ? -27.912 -6.344 70.119 1.00 82.56 131 THR A O 1
ATOM 1048 N N . ALA A 1 132 ? -29.405 -7.989 69.782 1.00 87.88 132 ALA A N 1
ATOM 1049 C CA . ALA A 1 132 ? -29.347 -7.933 68.329 1.00 87.88 132 ALA A CA 1
ATOM 1050 C C . ALA A 1 132 ? -29.970 -6.638 67.781 1.00 87.88 132 ALA A C 1
ATOM 1052 O O . ALA A 1 132 ? -30.992 -6.143 68.272 1.00 87.88 132 ALA A O 1
ATOM 1053 N N . LYS A 1 133 ? -29.347 -6.093 66.730 1.00 91.44 133 LYS A N 1
ATOM 1054 C CA . LYS A 1 133 ? -29.834 -4.896 66.037 1.00 91.44 133 LYS A CA 1
ATOM 1055 C C . LYS A 1 133 ? -31.178 -5.191 65.376 1.00 91.44 133 LYS A C 1
ATOM 1057 O O . LYS A 1 133 ? -31.377 -6.266 64.818 1.00 91.44 133 LYS A O 1
ATOM 1062 N N . THR A 1 134 ? -32.083 -4.219 65.416 1.00 94.69 134 THR A N 1
ATOM 1063 C CA . THR A 1 134 ? -33.315 -4.271 64.626 1.00 94.69 134 THR A CA 1
ATOM 1064 C C . THR A 1 134 ? -32.995 -4.163 63.140 1.00 94.69 134 THR A C 1
ATOM 1066 O O . THR A 1 134 ? -31.988 -3.563 62.748 1.00 94.69 134 THR A O 1
ATOM 1069 N N . LEU A 1 135 ? -33.876 -4.718 62.308 1.00 94.06 135 LEU A N 1
ATOM 1070 C CA . LEU A 1 135 ? -33.748 -4.642 60.856 1.00 94.06 135 LEU A CA 1
ATOM 1071 C C . LEU A 1 135 ? -33.737 -3.193 60.377 1.00 94.06 135 LEU A C 1
ATOM 1073 O O . LEU A 1 135 ? -32.906 -2.836 59.549 1.00 94.06 135 LEU A O 1
ATOM 1077 N N . GLN A 1 136 ? -34.565 -2.337 60.980 1.00 95.00 136 GLN A N 1
ATOM 1078 C CA . GLN A 1 136 ? -34.558 -0.900 60.711 1.00 95.00 136 GLN A CA 1
ATOM 1079 C C . GLN A 1 136 ? -33.168 -0.274 60.897 1.00 95.00 136 GLN A C 1
ATOM 1081 O O . GLN A 1 136 ? -32.664 0.394 59.996 1.00 95.00 136 GLN A O 1
ATOM 1086 N N . LYS A 1 137 ? -32.512 -0.538 62.034 1.00 94.31 137 LYS A N 1
ATOM 1087 C CA . LYS A 1 137 ? -31.180 0.010 62.317 1.00 94.31 137 LYS A CA 1
ATOM 1088 C C . LYS A 1 137 ? -30.127 -0.529 61.346 1.00 94.31 137 LYS A C 1
ATOM 1090 O O . LYS A 1 137 ? -29.251 0.218 60.922 1.00 94.31 137 LYS A O 1
ATOM 1095 N N . ALA A 1 138 ? -30.215 -1.805 60.969 1.00 93.00 138 ALA A N 1
ATOM 1096 C CA . ALA A 1 138 ? -29.320 -2.392 59.973 1.00 93.00 138 ALA A CA 1
ATOM 1097 C C . ALA A 1 138 ? -29.499 -1.752 58.582 1.00 93.00 138 ALA A C 1
ATOM 1099 O O . ALA A 1 138 ? -28.511 -1.481 57.902 1.00 93.00 138 ALA A O 1
ATOM 1100 N N . ILE A 1 139 ? -30.739 -1.445 58.182 1.00 94.19 139 ILE A N 1
ATOM 1101 C CA . ILE A 1 139 ? -31.038 -0.727 56.933 1.00 94.19 139 ILE A CA 1
ATOM 1102 C C . ILE A 1 139 ? -30.457 0.692 56.968 1.00 94.19 139 ILE A C 1
ATOM 1104 O O . ILE A 1 139 ? -29.841 1.127 55.997 1.00 94.19 139 ILE A O 1
ATOM 1108 N N . GLU A 1 140 ? -30.610 1.414 58.079 1.00 92.75 140 GLU A N 1
ATOM 1109 C CA . GLU A 1 140 ? -30.041 2.758 58.250 1.00 92.75 140 GLU A CA 1
ATOM 1110 C C . GLU A 1 140 ? -28.506 2.748 58.173 1.00 92.75 140 GLU A C 1
ATOM 1112 O O . GLU A 1 140 ? -27.912 3.551 57.449 1.00 92.75 140 GLU A O 1
ATOM 1117 N N . GLU A 1 141 ? -27.852 1.801 58.853 1.00 91.81 141 GLU A N 1
ATOM 1118 C CA . GLU A 1 141 ? -26.397 1.622 58.794 1.00 91.81 141 GLU A CA 1
ATOM 1119 C C . GLU A 1 141 ? -25.929 1.281 57.367 1.00 91.81 141 GLU A C 1
ATOM 1121 O O . GLU A 1 141 ? -24.970 1.882 56.867 1.00 91.81 141 GLU A O 1
ATOM 1126 N N . TYR A 1 142 ? -26.635 0.388 56.668 1.00 89.62 142 TYR A N 1
ATOM 1127 C CA . TYR A 1 142 ? -26.355 0.066 55.267 1.00 89.62 142 TYR A CA 1
ATOM 1128 C C . TYR A 1 142 ? -26.477 1.302 54.365 1.00 89.62 142 TYR A C 1
ATOM 1130 O O . TYR A 1 142 ? -25.542 1.639 53.640 1.00 89.62 142 TYR A O 1
ATOM 1138 N N . ARG A 1 143 ? -27.574 2.059 54.474 1.00 87.56 143 ARG A N 1
ATOM 1139 C CA . ARG A 1 143 ? -27.774 3.300 53.706 1.00 87.56 143 ARG A CA 1
ATOM 1140 C C . ARG A 1 143 ? -26.694 4.341 53.991 1.00 87.56 143 ARG A C 1
ATOM 1142 O O . ARG A 1 143 ? -26.245 5.018 53.072 1.00 87.56 143 ARG A O 1
ATOM 1149 N N . SER A 1 144 ? -26.238 4.447 55.238 1.00 88.00 144 SER A N 1
ATOM 1150 C CA . SER A 1 144 ? -25.166 5.376 55.618 1.00 88.00 144 SER A CA 1
ATOM 1151 C C . SER A 1 144 ? -23.783 4.970 55.088 1.00 88.00 144 SER A C 1
ATOM 1153 O O . SER A 1 144 ? -22.927 5.827 54.860 1.00 88.00 144 SER A O 1
ATOM 1155 N N . SER A 1 145 ? -23.554 3.669 54.884 1.00 83.00 145 SER A N 1
ATOM 1156 C CA . SER A 1 145 ? -22.281 3.130 54.394 1.00 83.00 145 SER A CA 1
ATOM 1157 C C . SER A 1 145 ? -22.219 3.040 52.869 1.00 83.00 145 SER A C 1
ATOM 1159 O O . SER A 1 145 ? -21.127 3.117 52.306 1.00 83.00 145 SER A O 1
ATOM 1161 N N . LEU A 1 146 ? -23.367 2.974 52.188 1.00 77.88 146 LEU A N 1
ATOM 1162 C CA . LEU A 1 146 ? -23.454 2.846 50.734 1.00 77.88 146 LEU A CA 1
ATOM 1163 C C . LEU A 1 146 ? -22.664 3.923 49.958 1.00 77.88 146 LEU A C 1
ATOM 1165 O O . LEU A 1 146 ? -21.921 3.548 49.051 1.00 77.88 146 LEU A O 1
ATOM 1169 N N . PRO A 1 147 ? -22.710 5.228 50.307 1.00 76.88 147 PRO A N 1
ATOM 1170 C CA . PRO A 1 147 ? -21.908 6.238 49.613 1.00 76.88 147 PRO A CA 1
ATOM 1171 C C . PRO A 1 147 ? -20.400 5.987 49.715 1.00 76.88 147 PRO A C 1
ATOM 1173 O O . PRO A 1 147 ? -19.671 6.239 48.758 1.00 76.88 147 PRO A O 1
ATOM 1176 N N . LYS A 1 148 ? -19.928 5.469 50.857 1.00 77.94 148 LYS A N 1
ATOM 1177 C CA . LYS A 1 148 ? -18.511 5.139 51.061 1.00 77.94 148 LYS A CA 1
ATOM 1178 C C . LYS A 1 148 ? -18.105 3.944 50.205 1.00 77.94 148 LYS A C 1
ATOM 1180 O O . LYS A 1 148 ? -17.123 4.038 49.480 1.00 77.94 148 LYS A O 1
ATOM 1185 N N . LEU A 1 149 ? -18.910 2.880 50.212 1.00 76.12 149 LEU A N 1
ATOM 1186 C CA . LEU A 1 149 ? -18.675 1.688 49.391 1.00 76.12 149 LEU A CA 1
ATOM 1187 C C . LEU A 1 149 ? -18.647 2.019 47.891 1.00 76.12 149 LEU A C 1
ATOM 1189 O O . LEU A 1 149 ? -17.782 1.538 47.164 1.00 76.12 149 LEU A O 1
ATOM 1193 N N . LEU A 1 150 ? -19.557 2.881 47.425 1.00 74.06 150 LEU A N 1
ATOM 1194 C CA . LEU A 1 150 ? -19.576 3.337 46.033 1.00 74.06 150 LEU A CA 1
ATOM 1195 C C . LEU A 1 150 ? -18.346 4.187 45.681 1.00 74.06 150 LEU A C 1
ATOM 1197 O O . LEU A 1 150 ? -17.806 4.050 44.583 1.00 74.06 150 LEU A O 1
ATOM 1201 N N . ALA A 1 151 ? -17.882 5.044 46.595 1.00 71.62 151 ALA A N 1
ATOM 1202 C CA . ALA A 1 151 ? -16.664 5.826 46.397 1.00 71.62 151 ALA A CA 1
ATOM 1203 C C . ALA A 1 151 ? -15.414 4.932 46.329 1.00 71.62 151 ALA A C 1
ATOM 1205 O O . ALA A 1 151 ? -14.586 5.109 45.436 1.00 71.62 151 ALA A O 1
ATOM 1206 N N . GLU A 1 152 ? -15.301 3.943 47.216 1.00 78.06 152 GLU A N 1
ATOM 1207 C CA . GLU A 1 152 ? -14.208 2.963 47.216 1.00 78.06 152 GLU A CA 1
ATOM 1208 C C . GLU A 1 152 ? -14.190 2.134 45.925 1.00 78.06 152 GLU A C 1
ATOM 1210 O O . GLU A 1 152 ? -13.150 2.029 45.273 1.00 78.06 152 GLU A O 1
ATOM 1215 N N . ALA A 1 153 ? -15.348 1.615 45.501 1.00 71.56 153 ALA A N 1
ATOM 1216 C CA . ALA A 1 153 ? -15.478 0.866 44.253 1.00 71.56 153 ALA A CA 1
ATOM 1217 C C . ALA A 1 153 ? -15.094 1.710 43.027 1.00 71.56 153 ALA A C 1
ATOM 1219 O O . ALA A 1 153 ? -14.423 1.219 42.118 1.00 71.56 153 ALA A O 1
ATOM 1220 N N . ARG A 1 154 ? -15.474 2.996 43.013 1.00 71.12 154 ARG A N 1
ATOM 1221 C CA . ARG A 1 154 ? -15.100 3.931 41.946 1.00 71.12 154 ARG A CA 1
ATOM 1222 C C . ARG A 1 154 ? -13.590 4.151 41.879 1.00 71.12 154 ARG A C 1
ATOM 1224 O O . ARG A 1 154 ? -13.024 4.044 40.797 1.00 71.12 154 ARG A O 1
ATOM 1231 N N . ILE A 1 155 ? -12.944 4.433 43.011 1.00 77.56 155 ILE A N 1
ATOM 1232 C CA . ILE A 1 155 ? -11.489 4.652 43.074 1.00 77.56 155 ILE A CA 1
ATOM 1233 C C . ILE A 1 155 ? -10.743 3.411 42.578 1.00 77.56 155 ILE A C 1
ATOM 1235 O O . ILE A 1 155 ? -9.805 3.521 41.790 1.00 77.56 155 ILE A O 1
ATOM 1239 N N . LEU A 1 156 ? -11.176 2.226 43.009 1.00 80.31 156 LEU A N 1
ATOM 1240 C CA . LEU A 1 156 ? -10.555 0.967 42.609 1.00 80.31 156 LEU A CA 1
ATOM 1241 C C . LEU A 1 156 ? -10.741 0.698 41.106 1.00 80.31 156 LEU A C 1
ATOM 1243 O O . LEU A 1 156 ? -9.793 0.301 40.431 1.00 80.31 156 LEU A O 1
ATOM 1247 N N . GLY A 1 157 ? -11.924 0.998 40.558 1.00 69.38 157 GLY A N 1
ATOM 1248 C CA . GLY A 1 157 ? -12.175 0.946 39.116 1.00 69.38 157 GLY A CA 1
ATOM 1249 C C . GLY A 1 157 ? -11.293 1.910 38.311 1.00 69.38 157 GLY A C 1
ATOM 1250 O O . GLY A 1 157 ? -10.721 1.516 37.297 1.00 69.38 157 GLY A O 1
ATOM 1251 N N . GLU A 1 158 ? -11.121 3.150 38.779 1.00 76.44 158 GLU A N 1
ATOM 1252 C CA . GLU A 1 158 ? -10.245 4.147 38.142 1.00 76.44 158 GLU A CA 1
ATOM 1253 C C . GLU A 1 158 ? -8.767 3.709 38.155 1.00 76.44 158 GLU A C 1
ATOM 1255 O O . GLU A 1 158 ? -8.064 3.876 37.157 1.00 76.44 158 GLU A O 1
ATOM 1260 N N . GLN A 1 159 ? -8.292 3.103 39.249 1.00 79.75 159 GLN A N 1
ATOM 1261 C CA . GLN A 1 159 ? -6.919 2.595 39.360 1.00 79.75 159 GLN A CA 1
ATOM 1262 C C . GLN A 1 159 ? -6.636 1.435 38.399 1.00 79.75 159 GLN A C 1
ATOM 1264 O O . GLN A 1 159 ? -5.596 1.433 37.735 1.00 79.75 159 GLN A O 1
ATOM 1269 N N . LEU A 1 160 ? -7.555 0.471 38.298 1.00 78.06 160 LEU A N 1
ATOM 1270 C CA . LEU A 1 160 ? -7.418 -0.664 37.381 1.00 78.06 160 LEU A CA 1
ATOM 1271 C C . LEU A 1 160 ? -7.417 -0.201 35.916 1.00 78.06 160 LEU A C 1
ATOM 1273 O O . LEU A 1 160 ? -6.536 -0.589 35.151 1.00 78.06 160 LEU A O 1
ATOM 1277 N N . ALA A 1 161 ? -8.319 0.715 35.552 1.00 72.44 161 ALA A N 1
ATOM 1278 C CA . ALA A 1 161 ? -8.385 1.265 34.199 1.00 72.44 161 ALA A CA 1
ATOM 1279 C C . ALA A 1 161 ? -7.116 2.051 33.807 1.00 72.44 161 ALA A C 1
ATOM 1281 O O . ALA A 1 161 ? -6.656 1.979 32.665 1.00 72.44 161 ALA A O 1
ATOM 1282 N N . GLN A 1 162 ? -6.511 2.795 34.742 1.00 75.75 162 GLN A N 1
ATOM 1283 C CA . GLN A 1 162 ? -5.249 3.499 34.488 1.00 75.75 162 GLN A CA 1
ATOM 1284 C C . GLN A 1 162 ? -4.069 2.547 34.270 1.00 75.75 162 GLN A C 1
ATOM 1286 O O . GLN A 1 162 ? -3.185 2.856 33.467 1.00 75.75 162 GLN A O 1
ATOM 1291 N N . ALA A 1 163 ? -4.029 1.417 34.980 1.00 69.88 163 ALA A N 1
ATOM 1292 C CA . ALA A 1 163 ? -2.975 0.421 34.816 1.00 69.88 163 ALA A CA 1
ATOM 1293 C C . ALA A 1 163 ? -3.024 -0.216 33.417 1.00 69.88 163 ALA A C 1
ATOM 1295 O O . ALA A 1 163 ? -2.018 -0.187 32.708 1.00 69.88 163 ALA A O 1
ATOM 1296 N N . GLU A 1 164 ? -4.202 -0.673 32.982 1.00 71.94 164 GLU A N 1
ATOM 1297 C CA . GLU A 1 164 ? -4.405 -1.243 31.640 1.00 71.94 164 GLU A CA 1
ATOM 1298 C C . GLU A 1 164 ? -4.109 -0.220 30.533 1.00 71.94 164 GLU A C 1
ATOM 1300 O O . GLU A 1 164 ? -3.412 -0.515 29.563 1.00 71.94 164 GLU A O 1
ATOM 1305 N N . SER A 1 165 ? -4.563 1.029 30.694 1.00 66.75 165 SER A N 1
ATOM 1306 C CA . SER A 1 165 ? -4.296 2.093 29.719 1.00 66.75 165 SER A CA 1
ATOM 1307 C C . SER A 1 165 ? -2.799 2.376 29.548 1.00 66.75 165 SER A C 1
ATOM 1309 O O . SER A 1 165 ? -2.340 2.599 28.425 1.00 66.75 165 SER A O 1
ATOM 1311 N N . ARG A 1 166 ? -2.014 2.345 30.634 1.00 71.38 166 ARG A N 1
ATOM 1312 C CA . ARG A 1 166 ? -0.556 2.530 30.565 1.00 71.38 166 ARG A CA 1
ATOM 1313 C C . ARG A 1 166 ? 0.128 1.407 29.796 1.00 71.38 166 ARG A C 1
ATOM 1315 O O . ARG A 1 166 ? 1.024 1.699 29.009 1.00 71.38 166 ARG A O 1
ATOM 1322 N N . GLU A 1 167 ? -0.280 0.162 30.007 1.00 76.44 167 GLU A N 1
ATOM 1323 C CA . GLU A 1 167 ? 0.287 -0.989 29.301 1.00 76.44 167 GLU A CA 1
ATOM 1324 C C . GLU A 1 167 ? 0.025 -0.894 27.791 1.00 76.44 167 GLU A C 1
ATOM 1326 O O . GLU A 1 167 ? 0.968 -0.937 26.999 1.00 76.44 167 GLU A O 1
ATOM 1331 N N . VAL A 1 168 ? -1.218 -0.589 27.398 1.00 77.00 168 VAL A N 1
ATOM 1332 C CA . VAL A 1 168 ? -1.596 -0.375 25.990 1.00 77.00 168 VAL A CA 1
ATOM 1333 C C . VAL A 1 168 ? -0.807 0.775 25.355 1.00 77.00 168 VAL A C 1
ATOM 1335 O O . VAL A 1 168 ? -0.343 0.661 24.220 1.00 77.00 168 VAL A O 1
ATOM 1338 N N . LEU A 1 169 ? -0.611 1.888 26.071 1.00 70.31 169 LEU A N 1
ATOM 1339 C CA . LEU A 1 169 ? 0.175 3.020 25.567 1.00 70.31 169 LEU A CA 1
ATOM 1340 C C . LEU A 1 169 ? 1.657 2.667 25.376 1.00 70.31 169 LEU A C 1
ATOM 1342 O O . LEU A 1 169 ? 2.268 3.117 24.405 1.00 70.31 169 LEU A O 1
ATOM 1346 N N . ILE A 1 170 ? 2.240 1.861 26.270 1.00 76.75 170 ILE A N 1
ATOM 1347 C CA . ILE A 1 170 ? 3.629 1.395 26.150 1.00 76.75 170 ILE A CA 1
ATOM 1348 C C . ILE A 1 170 ? 3.779 0.463 24.942 1.00 76.75 170 ILE A C 1
ATOM 1350 O O . ILE A 1 170 ? 4.721 0.623 24.160 1.00 76.75 170 ILE A O 1
ATOM 1354 N N . GLU A 1 171 ? 2.853 -0.478 24.751 1.00 75.69 171 GLU A N 1
ATOM 1355 C CA . GLU A 1 171 ? 2.858 -1.369 23.588 1.00 75.69 171 GLU A CA 1
ATOM 1356 C C . GLU A 1 171 ? 2.668 -0.602 22.276 1.00 75.69 171 GLU A C 1
ATOM 1358 O O . GLU A 1 171 ? 3.437 -0.799 21.332 1.00 75.69 171 GLU A O 1
ATOM 1363 N N . ALA A 1 172 ? 1.722 0.339 22.232 1.00 74.00 172 ALA A N 1
ATOM 1364 C CA . ALA A 1 172 ? 1.500 1.200 21.075 1.00 74.00 172 ALA A CA 1
ATOM 1365 C C . ALA A 1 172 ? 2.740 2.048 20.744 1.00 74.00 172 ALA A C 1
ATOM 1367 O O . ALA A 1 172 ? 3.136 2.137 19.582 1.00 74.00 172 ALA A O 1
ATOM 1368 N N . ALA A 1 173 ? 3.408 2.621 21.752 1.00 76.44 173 ALA A N 1
ATOM 1369 C CA . ALA A 1 173 ? 4.652 3.366 21.555 1.00 76.44 173 ALA A CA 1
ATOM 1370 C C . ALA A 1 173 ? 5.787 2.471 21.022 1.00 76.44 173 ALA A C 1
ATOM 1372 O O . ALA A 1 173 ? 6.566 2.894 20.163 1.00 76.44 173 ALA A O 1
ATOM 1373 N N . ARG A 1 174 ? 5.871 1.219 21.492 1.00 79.19 174 ARG A N 1
ATOM 1374 C CA . ARG A 1 174 ? 6.848 0.236 21.006 1.00 79.19 174 ARG A CA 1
ATOM 1375 C C . ARG A 1 174 ? 6.585 -0.148 19.549 1.00 79.19 174 ARG A C 1
ATOM 1377 O O . ARG A 1 174 ? 7.532 -0.178 18.764 1.00 79.19 174 ARG A O 1
ATOM 1384 N N . LEU A 1 175 ? 5.327 -0.395 19.183 1.00 82.38 175 LEU A N 1
ATOM 1385 C CA . LEU A 1 175 ? 4.916 -0.686 17.806 1.00 82.38 175 LEU A CA 1
ATOM 1386 C C . LEU A 1 175 ? 5.196 0.495 16.875 1.00 82.38 175 LEU A C 1
ATOM 1388 O O . LEU A 1 175 ? 5.870 0.315 15.864 1.00 82.38 175 LEU A O 1
ATOM 1392 N N . ALA A 1 176 ? 4.808 1.711 17.265 1.00 79.62 176 ALA A N 1
ATOM 1393 C CA . ALA A 1 176 ? 5.095 2.918 16.494 1.00 79.62 176 ALA A CA 1
ATOM 1394 C C . ALA A 1 176 ? 6.607 3.116 16.277 1.00 79.62 176 ALA A C 1
ATOM 1396 O O . ALA A 1 176 ? 7.049 3.492 15.187 1.00 79.62 176 ALA A O 1
ATOM 1397 N N . LYS A 1 177 ? 7.440 2.811 17.286 1.00 81.25 177 LYS A N 1
ATOM 1398 C CA . LYS A 1 177 ? 8.897 2.875 17.121 1.00 81.25 177 LYS A CA 1
ATOM 1399 C C . LYS A 1 177 ? 9.408 1.828 16.128 1.00 81.25 177 LYS A C 1
ATOM 1401 O O . LYS A 1 177 ? 10.246 2.168 15.294 1.00 81.25 177 LYS A O 1
ATOM 1406 N N . LEU A 1 178 ? 8.905 0.595 16.180 1.00 84.56 178 LEU A N 1
ATOM 1407 C CA . LEU A 1 178 ? 9.271 -0.459 15.227 1.00 84.56 178 LEU A CA 1
ATOM 1408 C C . LEU A 1 178 ? 8.867 -0.099 13.792 1.00 84.56 178 LEU A C 1
ATOM 1410 O O . LEU A 1 178 ? 9.681 -0.249 12.881 1.00 84.56 178 LEU A O 1
ATOM 1414 N N . GLU A 1 179 ? 7.664 0.440 13.596 1.00 82.31 179 GLU A N 1
ATOM 1415 C CA . GLU A 1 179 ? 7.199 0.913 12.289 1.00 82.31 179 GLU A CA 1
ATOM 1416 C C . GLU A 1 179 ? 8.071 2.047 11.749 1.00 82.31 179 GLU A C 1
ATOM 1418 O O . GLU A 1 179 ? 8.454 2.021 10.580 1.00 82.31 179 GLU A O 1
ATOM 1423 N N . SER A 1 180 ? 8.461 3.008 12.596 1.00 83.50 180 SER A N 1
ATOM 1424 C CA . SER A 1 180 ? 9.333 4.106 12.158 1.00 83.50 180 SER A CA 1
ATOM 1425 C C . SER A 1 180 ? 10.694 3.604 11.656 1.00 83.50 180 SER A C 1
ATOM 1427 O O . SER A 1 180 ? 11.168 4.045 10.611 1.00 83.50 180 SER A O 1
ATOM 1429 N N . VAL A 1 181 ? 11.287 2.622 12.346 1.00 86.50 181 VAL A N 1
ATOM 1430 C CA . VAL A 1 181 ? 12.561 2.004 11.947 1.00 86.50 181 VAL A CA 1
ATOM 1431 C C . VAL A 1 181 ? 12.404 1.207 10.650 1.00 86.50 181 VAL A C 1
ATOM 1433 O O . VAL A 1 181 ? 13.277 1.267 9.785 1.00 86.50 181 VAL A O 1
ATOM 1436 N N . ALA A 1 182 ? 11.292 0.486 10.475 1.00 86.38 182 ALA A N 1
ATOM 1437 C CA . ALA A 1 182 ? 11.011 -0.225 9.228 1.00 86.38 182 ALA A CA 1
ATOM 1438 C C . ALA A 1 182 ? 10.864 0.746 8.043 1.00 86.38 182 ALA A C 1
ATOM 1440 O O . ALA A 1 182 ? 11.455 0.519 6.989 1.00 86.38 182 ALA A O 1
ATOM 1441 N N . ALA A 1 183 ? 10.159 1.863 8.238 1.00 89.69 183 ALA A N 1
ATOM 1442 C CA . ALA A 1 183 ? 10.000 2.895 7.220 1.00 89.69 183 ALA A CA 1
ATOM 1443 C C . ALA A 1 183 ? 11.334 3.569 6.848 1.00 89.69 183 ALA A C 1
ATOM 1445 O O . ALA A 1 183 ? 11.586 3.834 5.672 1.00 89.69 183 ALA A O 1
ATOM 1446 N N . GLU A 1 184 ? 12.210 3.832 7.822 1.00 87.44 184 GLU A N 1
ATOM 1447 C CA . GLU A 1 184 ? 13.563 4.346 7.567 1.00 87.44 184 GLU A CA 1
ATOM 1448 C C . GLU A 1 184 ? 14.409 3.349 6.769 1.00 87.44 184 GLU A C 1
ATOM 1450 O O . GLU A 1 184 ? 15.029 3.732 5.774 1.00 87.44 184 GLU A O 1
ATOM 1455 N N . ARG A 1 185 ? 14.383 2.063 7.144 1.00 89.88 185 ARG A N 1
ATOM 1456 C CA . ARG A 1 185 ? 15.057 0.991 6.396 1.00 89.88 185 ARG A CA 1
ATOM 1457 C C . ARG A 1 185 ? 14.578 0.939 4.948 1.00 89.88 185 ARG A C 1
ATOM 1459 O O . ARG A 1 185 ? 15.399 0.849 4.039 1.00 89.88 185 ARG A O 1
ATOM 1466 N N . ASP A 1 186 ? 13.270 0.998 4.726 1.00 90.62 186 ASP A N 1
ATOM 1467 C CA . ASP A 1 186 ? 12.697 0.904 3.383 1.00 90.62 186 ASP A CA 1
ATOM 1468 C C . ASP A 1 186 ? 13.061 2.127 2.532 1.00 90.62 186 ASP A C 1
ATOM 1470 O O . ASP A 1 186 ? 13.418 1.975 1.365 1.00 90.62 186 ASP A O 1
ATOM 1474 N N . ARG A 1 187 ? 13.101 3.328 3.126 1.00 92.50 187 ARG A N 1
ATOM 1475 C CA . ARG A 1 187 ? 13.624 4.528 2.451 1.00 92.50 187 ARG A CA 1
ATOM 1476 C C . ARG A 1 187 ? 15.088 4.371 2.046 1.00 92.50 187 ARG A C 1
ATOM 1478 O O . ARG A 1 187 ? 15.429 4.713 0.917 1.00 92.50 187 ARG A O 1
ATOM 1485 N N . MET A 1 188 ? 15.937 3.848 2.932 1.00 91.19 188 MET A N 1
ATOM 1486 C CA . MET A 1 188 ? 17.349 3.600 2.614 1.00 91.19 188 MET A CA 1
ATOM 1487 C C . MET A 1 188 ? 17.505 2.557 1.502 1.00 91.19 188 MET A C 1
ATOM 1489 O O . MET A 1 188 ? 18.328 2.731 0.607 1.00 91.19 188 MET A O 1
ATOM 1493 N N . LEU A 1 189 ? 16.698 1.491 1.522 1.00 94.19 189 LEU A N 1
ATOM 1494 C CA . LEU A 1 189 ? 16.702 0.473 0.471 1.00 94.19 189 LEU A CA 1
ATOM 1495 C C . LEU A 1 189 ? 16.271 1.044 -0.882 1.00 94.19 189 LEU A C 1
ATOM 1497 O O . LEU A 1 189 ? 16.896 0.727 -1.893 1.00 94.19 189 LEU A O 1
ATOM 1501 N N . GLU A 1 190 ? 15.245 1.891 -0.918 1.00 93.56 190 GLU A N 1
ATOM 1502 C CA . GLU A 1 190 ? 14.823 2.552 -2.155 1.00 93.56 190 GLU A CA 1
ATOM 1503 C C . GLU A 1 190 ? 15.870 3.546 -2.668 1.00 93.56 190 GLU A C 1
ATOM 1505 O O . GLU A 1 190 ? 16.169 3.556 -3.860 1.00 93.56 190 GLU A O 1
ATOM 1510 N N . GLN A 1 191 ? 16.510 4.317 -1.785 1.00 93.44 191 GLN A N 1
ATOM 1511 C CA . GLN A 1 191 ? 17.632 5.179 -2.173 1.00 93.44 191 GLN A CA 1
ATOM 1512 C C . GLN A 1 191 ? 18.787 4.369 -2.772 1.00 93.44 191 GLN A C 1
ATOM 1514 O O . GLN A 1 191 ? 19.239 4.675 -3.874 1.00 93.44 191 GLN A O 1
ATOM 1519 N N . ALA A 1 192 ? 19.193 3.278 -2.118 1.00 93.00 192 ALA A N 1
ATOM 1520 C CA . ALA A 1 192 ? 20.235 2.395 -2.635 1.00 93.00 192 ALA A CA 1
ATOM 1521 C C . ALA A 1 192 ? 19.847 1.766 -3.988 1.00 93.00 192 ALA A C 1
ATOM 1523 O O . ALA A 1 192 ? 20.685 1.629 -4.878 1.00 93.00 192 ALA A O 1
ATOM 1524 N N . ARG A 1 193 ? 18.570 1.404 -4.187 1.00 93.69 193 ARG A N 1
ATOM 1525 C CA . ARG A 1 193 ? 18.065 0.897 -5.477 1.00 93.69 193 ARG A CA 1
ATOM 1526 C C . ARG A 1 193 ? 18.150 1.947 -6.579 1.00 93.69 193 ARG A C 1
ATOM 1528 O O . ARG A 1 193 ? 18.562 1.609 -7.690 1.00 93.69 193 ARG A O 1
ATOM 1535 N N . LEU A 1 194 ? 17.780 3.191 -6.282 1.00 95.38 194 LEU A N 1
ATOM 1536 C CA . LEU A 1 194 ? 17.873 4.304 -7.226 1.00 95.38 194 LEU A CA 1
ATOM 1537 C C . LEU A 1 194 ? 19.328 4.591 -7.607 1.00 95.38 194 LEU A C 1
ATOM 1539 O O . LEU A 1 194 ? 19.615 4.720 -8.795 1.00 95.38 194 LEU A O 1
ATOM 1543 N N . GLU A 1 195 ? 20.249 4.607 -6.642 1.00 94.56 195 GLU A N 1
ATOM 1544 C CA . GLU A 1 195 ? 21.685 4.771 -6.905 1.00 94.56 195 GLU A CA 1
ATOM 1545 C C . GLU A 1 195 ? 22.235 3.638 -7.781 1.00 94.56 195 GLU A C 1
ATOM 1547 O O . GLU A 1 195 ? 22.902 3.891 -8.784 1.00 94.56 195 GLU A O 1
ATOM 1552 N N . ILE A 1 196 ? 21.898 2.379 -7.476 1.00 94.12 196 ILE A N 1
ATOM 1553 C CA . ILE A 1 196 ? 22.300 1.229 -8.301 1.00 94.12 196 ILE A CA 1
ATOM 1554 C C . ILE A 1 196 ? 21.746 1.355 -9.729 1.00 94.12 196 ILE A C 1
ATOM 1556 O O . ILE A 1 196 ? 22.447 1.038 -10.693 1.00 94.12 196 ILE A O 1
ATOM 1560 N N . ALA A 1 197 ? 20.498 1.800 -9.891 1.00 94.25 197 ALA A N 1
ATOM 1561 C CA . ALA A 1 197 ? 19.890 1.995 -11.205 1.00 94.25 197 ALA A CA 1
ATOM 1562 C C . ALA A 1 197 ? 20.573 3.124 -11.996 1.00 94.25 197 ALA A C 1
ATOM 1564 O O . ALA A 1 197 ? 20.849 2.947 -13.184 1.00 94.25 197 ALA A O 1
ATOM 1565 N N . GLN A 1 198 ? 20.898 4.243 -11.340 1.00 94.31 198 GLN A N 1
ATOM 1566 C CA . GLN A 1 198 ? 21.646 5.350 -11.942 1.00 94.31 198 GLN A CA 1
ATOM 1567 C C . GLN A 1 198 ? 23.035 4.899 -12.397 1.00 94.31 198 GLN A C 1
ATOM 1569 O O . GLN A 1 198 ? 23.377 5.086 -13.562 1.00 94.31 198 GLN A O 1
ATOM 1574 N N . LEU A 1 199 ? 23.788 4.209 -11.535 1.00 94.56 199 LEU A N 1
ATOM 1575 C CA . LEU A 1 199 ? 25.113 3.682 -11.873 1.00 94.56 199 LEU A CA 1
ATOM 1576 C C . LEU A 1 199 ? 25.067 2.713 -13.062 1.00 94.56 199 LEU A C 1
ATOM 1578 O O . LEU A 1 199 ? 25.938 2.748 -13.931 1.00 94.56 199 LEU A O 1
ATOM 1582 N N . ARG A 1 200 ? 24.038 1.858 -13.143 1.00 94.94 200 ARG A N 1
ATOM 1583 C CA . ARG A 1 200 ? 23.840 0.963 -14.296 1.00 94.94 200 ARG A CA 1
ATOM 1584 C C . ARG A 1 200 ? 23.590 1.739 -15.584 1.00 94.94 200 ARG A C 1
ATOM 1586 O O . ARG A 1 200 ? 24.209 1.422 -16.598 1.00 94.94 200 ARG A O 1
ATOM 1593 N N . LEU A 1 201 ? 22.727 2.753 -15.541 1.00 95.31 201 LEU A N 1
ATOM 1594 C CA . LEU A 1 201 ? 22.421 3.592 -16.698 1.00 95.31 201 LEU A CA 1
ATOM 1595 C C . LEU A 1 201 ? 23.653 4.388 -17.159 1.00 95.31 201 LEU A C 1
ATOM 1597 O O . LEU A 1 201 ? 23.948 4.458 -18.353 1.00 95.31 201 LEU A O 1
ATOM 1601 N N . GLU A 1 202 ? 24.412 4.961 -16.227 1.00 94.94 202 GLU A N 1
ATOM 1602 C CA . GLU A 1 202 ? 25.667 5.658 -16.524 1.00 94.94 202 GLU A CA 1
ATOM 1603 C C . GLU A 1 202 ? 26.687 4.721 -17.175 1.00 94.94 202 GLU A C 1
ATOM 1605 O O . GLU A 1 202 ? 27.264 5.052 -18.211 1.00 94.94 202 GLU A O 1
ATOM 1610 N N . HIS A 1 203 ? 26.859 3.516 -16.632 1.00 95.31 203 HIS A N 1
ATOM 1611 C CA . HIS A 1 203 ? 27.766 2.528 -17.203 1.00 95.31 203 HIS A CA 1
ATOM 1612 C C . HIS A 1 203 ? 27.326 2.078 -18.608 1.00 95.31 203 HIS A C 1
ATOM 1614 O O . HIS A 1 203 ? 28.148 1.958 -19.522 1.00 95.31 203 HIS A O 1
ATOM 1620 N N . GLU A 1 204 ? 26.027 1.852 -18.821 1.00 93.81 204 GLU A N 1
ATOM 1621 C CA . GLU A 1 204 ? 25.479 1.475 -20.126 1.00 93.81 204 GLU A CA 1
ATOM 1622 C C . GLU A 1 204 ? 25.673 2.589 -21.164 1.00 93.81 204 GLU A C 1
ATOM 1624 O O . GLU A 1 204 ? 26.176 2.342 -22.263 1.00 93.81 204 GLU A O 1
ATOM 1629 N N . THR A 1 205 ? 25.371 3.837 -20.800 1.00 94.75 205 THR A N 1
ATOM 1630 C CA . THR A 1 205 ? 25.564 4.996 -21.685 1.00 94.75 205 THR A CA 1
ATOM 1631 C C . THR A 1 205 ? 27.038 5.246 -22.005 1.00 94.75 205 THR A C 1
ATOM 1633 O O . THR A 1 205 ? 27.366 5.521 -23.162 1.00 94.75 205 THR A O 1
ATOM 1636 N N . GLN A 1 206 ? 27.948 5.101 -21.035 1.00 93.88 206 GLN A N 1
ATOM 1637 C CA . GLN A 1 206 ? 29.394 5.157 -21.280 1.00 93.88 206 GLN A CA 1
ATOM 1638 C C . GLN A 1 206 ? 29.836 4.056 -22.246 1.00 93.88 206 GLN A C 1
ATOM 1640 O O . GLN A 1 206 ? 30.533 4.335 -23.222 1.00 93.88 206 GLN A O 1
ATOM 1645 N N . THR A 1 207 ? 29.373 2.824 -22.034 1.00 95.38 207 THR A N 1
ATOM 1646 C CA . THR A 1 207 ? 29.693 1.689 -22.908 1.00 95.38 207 THR A CA 1
ATOM 1647 C C . THR A 1 207 ? 29.213 1.936 -24.340 1.00 95.38 207 THR A C 1
ATOM 1649 O O . THR A 1 207 ? 29.953 1.692 -25.294 1.00 95.38 207 THR A O 1
ATOM 1652 N N . LEU A 1 208 ? 27.997 2.460 -24.514 1.00 94.38 208 LEU A N 1
ATOM 1653 C CA . LEU A 1 208 ? 27.455 2.818 -25.827 1.00 94.38 208 LEU A CA 1
ATOM 1654 C C . LEU A 1 208 ? 28.250 3.946 -26.493 1.00 94.38 208 LEU A C 1
ATOM 1656 O O . LEU A 1 208 ? 28.533 3.860 -27.688 1.00 94.38 208 LEU A O 1
ATOM 1660 N N . ARG A 1 209 ? 28.662 4.972 -25.737 1.00 94.44 209 ARG A N 1
ATOM 1661 C CA . ARG A 1 209 ? 29.515 6.057 -26.251 1.00 94.44 209 ARG A CA 1
ATOM 1662 C C . ARG A 1 209 ? 30.864 5.536 -26.733 1.00 94.44 209 ARG A C 1
ATOM 1664 O O . ARG A 1 209 ? 31.267 5.876 -27.841 1.00 94.44 209 ARG A O 1
ATOM 1671 N N . VAL A 1 210 ? 31.521 4.681 -25.949 1.00 95.69 210 VAL A N 1
ATOM 1672 C CA . VAL A 1 210 ? 32.800 4.060 -26.331 1.00 95.69 210 VAL A CA 1
ATOM 1673 C C . VAL A 1 210 ? 32.629 3.200 -27.582 1.00 95.69 210 VAL A C 1
ATOM 1675 O O . VAL A 1 210 ? 33.414 3.325 -28.518 1.00 95.69 210 VAL A O 1
ATOM 1678 N N . LYS A 1 211 ? 31.571 2.379 -27.658 1.00 94.50 211 LYS A N 1
ATOM 1679 C CA . LYS A 1 211 ? 31.266 1.586 -28.861 1.00 94.50 211 LYS A CA 1
ATOM 1680 C C . LYS A 1 211 ? 31.047 2.469 -30.091 1.00 94.50 211 LYS A C 1
ATOM 1682 O O . LYS A 1 211 ? 31.635 2.199 -31.131 1.00 94.50 211 LYS A O 1
ATOM 1687 N N . ALA A 1 212 ? 30.256 3.535 -29.973 1.00 94.94 212 ALA A N 1
ATOM 1688 C CA . ALA A 1 212 ? 30.000 4.461 -31.074 1.00 94.94 212 ALA A CA 1
ATOM 1689 C C . ALA A 1 212 ? 31.268 5.209 -31.518 1.00 94.94 212 ALA A C 1
ATOM 1691 O O . ALA A 1 212 ? 31.479 5.412 -32.712 1.00 94.94 212 ALA A O 1
ATOM 1692 N N . GLN A 1 213 ? 32.126 5.606 -30.574 1.00 94.88 213 GLN A N 1
ATOM 1693 C CA . GLN A 1 213 ? 33.404 6.245 -30.875 1.00 94.88 213 GLN A CA 1
ATOM 1694 C C . GLN A 1 213 ? 34.359 5.283 -31.589 1.00 94.88 213 GLN A C 1
ATOM 1696 O O . GLN A 1 213 ? 34.943 5.659 -32.604 1.00 94.88 213 GLN A O 1
ATOM 1701 N N . ASN A 1 214 ? 34.467 4.042 -31.110 1.00 94.88 214 ASN A N 1
ATOM 1702 C CA . ASN A 1 214 ? 35.266 3.008 -31.762 1.00 94.88 214 ASN A CA 1
ATOM 1703 C C . ASN A 1 214 ? 34.753 2.717 -33.177 1.00 94.88 214 ASN A C 1
ATOM 1705 O O . ASN A 1 214 ? 35.552 2.627 -34.102 1.00 94.88 214 ASN A O 1
ATOM 1709 N N . GLU A 1 215 ? 33.437 2.628 -33.375 1.00 94.25 215 GLU A N 1
ATOM 1710 C CA . GLU A 1 215 ? 32.860 2.393 -34.701 1.00 94.25 215 GLU A CA 1
ATOM 1711 C C . GLU A 1 215 ? 33.157 3.549 -35.664 1.00 94.25 215 GLU A C 1
ATOM 1713 O O . GLU A 1 215 ? 33.580 3.319 -36.793 1.00 94.25 215 GLU A O 1
ATOM 1718 N N . ARG A 1 216 ? 33.044 4.804 -35.205 1.00 94.00 216 ARG A N 1
ATOM 1719 C CA . ARG A 1 216 ? 33.446 5.975 -36.005 1.00 94.00 216 ARG A CA 1
ATOM 1720 C C . ARG A 1 216 ? 34.917 5.917 -36.402 1.00 94.00 216 ARG A C 1
ATOM 1722 O O . ARG A 1 216 ? 35.230 6.134 -37.567 1.00 94.00 216 ARG A O 1
ATOM 1729 N N . GLN A 1 217 ? 35.806 5.581 -35.466 1.00 94.50 217 GLN A N 1
ATOM 1730 C CA . GLN A 1 217 ? 37.232 5.424 -35.762 1.00 94.50 217 GLN A CA 1
ATOM 1731 C C . GLN A 1 217 ? 37.488 4.306 -36.778 1.00 94.50 217 GLN A C 1
ATOM 1733 O O . GLN A 1 217 ? 38.323 4.478 -37.663 1.00 94.50 217 GLN A O 1
ATOM 1738 N N . ARG A 1 218 ? 36.759 3.184 -36.693 1.00 95.56 218 ARG A N 1
ATOM 1739 C CA . ARG A 1 218 ? 36.856 2.091 -37.672 1.00 95.56 218 ARG A CA 1
ATOM 1740 C C . ARG A 1 218 ? 36.404 2.535 -39.058 1.00 95.56 218 ARG A C 1
ATOM 1742 O O . ARG A 1 218 ? 37.147 2.327 -40.009 1.00 95.56 218 ARG A O 1
ATOM 1749 N N . VAL A 1 219 ? 35.254 3.200 -39.164 1.00 95.50 219 VAL A N 1
ATOM 1750 C CA . VAL A 1 219 ? 34.731 3.713 -40.441 1.00 95.50 219 VAL A CA 1
ATOM 1751 C C . VAL A 1 219 ? 35.670 4.758 -41.050 1.00 95.50 219 VAL A C 1
ATOM 1753 O O . VAL A 1 219 ? 35.936 4.724 -42.249 1.00 95.50 219 VAL A O 1
ATOM 1756 N N . GLU A 1 220 ? 36.218 5.674 -40.248 1.00 94.69 220 GLU A N 1
ATOM 1757 C CA . GLU A 1 220 ? 37.204 6.650 -40.726 1.00 94.69 220 GLU A CA 1
ATOM 1758 C C . GLU A 1 220 ? 38.500 5.980 -41.196 1.00 94.69 220 GLU A C 1
ATOM 1760 O O . GLU A 1 220 ? 39.034 6.352 -42.241 1.00 94.69 220 GLU A O 1
ATOM 1765 N N . ALA A 1 221 ? 39.003 4.991 -40.453 1.00 93.94 221 ALA A N 1
ATOM 1766 C CA . ALA A 1 221 ? 40.188 4.232 -40.838 1.00 93.94 221 ALA A CA 1
ATOM 1767 C C . ALA A 1 221 ? 39.956 3.436 -42.131 1.00 93.94 221 ALA A C 1
ATOM 1769 O O . ALA A 1 221 ? 40.811 3.443 -43.013 1.00 93.94 221 ALA A O 1
ATOM 1770 N N . GLU A 1 222 ? 38.791 2.805 -42.278 1.00 94.50 222 GLU A N 1
ATOM 1771 C CA . GLU A 1 222 ? 38.413 2.060 -43.479 1.00 94.50 222 GLU A CA 1
ATOM 1772 C C . GLU A 1 222 ? 38.246 2.981 -44.689 1.00 94.50 222 GLU A C 1
ATOM 1774 O O . GLU A 1 222 ? 38.749 2.673 -45.768 1.00 94.50 222 GLU A O 1
ATOM 1779 N N . LYS A 1 223 ? 37.645 4.163 -44.508 1.00 94.69 223 LYS A N 1
ATOM 1780 C CA . LYS A 1 223 ? 37.566 5.176 -45.565 1.00 94.69 223 LYS A CA 1
ATOM 17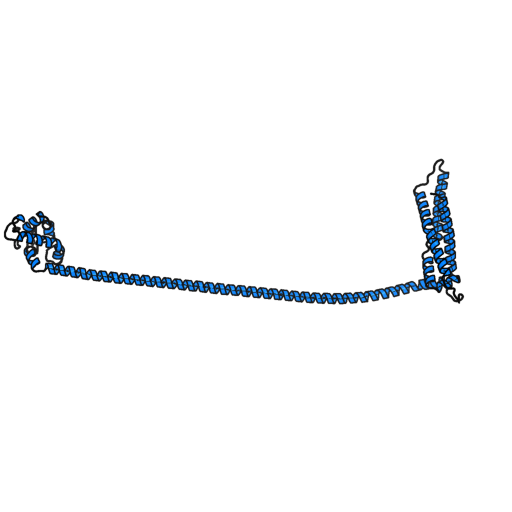81 C C . LYS A 1 223 ? 38.955 5.646 -46.001 1.00 94.69 223 LYS A C 1
ATOM 1783 O O . LYS A 1 223 ? 39.238 5.653 -47.191 1.00 94.69 223 LYS A O 1
ATOM 1788 N N . ARG A 1 224 ? 39.850 5.960 -45.055 1.00 94.56 224 ARG A N 1
ATOM 1789 C CA . ARG A 1 224 ? 41.250 6.313 -45.365 1.00 94.56 224 ARG A CA 1
ATOM 1790 C C . ARG A 1 224 ? 41.976 5.184 -46.098 1.00 94.56 224 ARG A C 1
ATOM 1792 O O . ARG A 1 224 ? 42.775 5.438 -46.995 1.00 94.56 224 ARG A O 1
ATOM 1799 N N . TYR A 1 225 ? 41.707 3.935 -45.733 1.00 91.88 225 TYR A N 1
ATOM 1800 C CA . TYR A 1 225 ? 42.275 2.780 -46.418 1.00 91.88 225 TYR A CA 1
ATOM 1801 C C . TYR A 1 225 ? 41.754 2.656 -47.861 1.00 91.88 225 TYR A C 1
ATOM 1803 O O . TYR A 1 225 ? 42.542 2.474 -48.783 1.00 91.88 225 TYR A O 1
ATOM 1811 N N . GLN A 1 226 ? 40.453 2.842 -48.087 1.00 93.69 226 GLN A N 1
ATOM 1812 C CA . GLN A 1 226 ? 39.862 2.854 -49.431 1.00 93.69 226 GLN A CA 1
ATOM 1813 C C . GLN A 1 226 ? 40.384 4.017 -50.286 1.00 93.69 226 GLN A C 1
ATOM 1815 O O . GLN A 1 226 ? 40.735 3.815 -51.446 1.00 93.69 226 GLN A O 1
ATOM 1820 N N . ASP A 1 227 ? 40.500 5.216 -49.709 1.00 93.69 227 ASP A N 1
ATOM 1821 C CA . ASP A 1 227 ? 41.035 6.392 -50.400 1.00 93.69 227 ASP A CA 1
ATOM 1822 C C . ASP A 1 227 ? 42.500 6.163 -50.822 1.00 93.69 227 ASP A C 1
ATOM 1824 O O . ASP A 1 227 ? 42.858 6.424 -51.970 1.00 93.69 227 ASP A O 1
ATOM 1828 N N . THR A 1 228 ? 43.334 5.581 -49.948 1.00 93.00 228 THR A N 1
ATOM 1829 C CA . THR A 1 228 ? 44.732 5.257 -50.299 1.00 93.00 228 THR A CA 1
ATOM 1830 C C . THR A 1 228 ? 44.832 4.159 -51.361 1.00 93.00 228 THR A C 1
ATOM 1832 O O . THR A 1 228 ? 45.683 4.247 -52.247 1.00 93.00 228 THR A O 1
ATOM 1835 N N . LEU A 1 229 ? 43.950 3.153 -51.343 1.00 93.88 229 LEU A N 1
ATOM 1836 C CA . LEU A 1 229 ? 43.866 2.163 -52.422 1.00 93.88 229 LEU A CA 1
ATOM 1837 C C . LEU A 1 229 ? 43.475 2.807 -53.758 1.00 93.88 229 LEU A C 1
ATOM 1839 O O . LEU A 1 229 ? 44.113 2.529 -54.774 1.00 93.88 229 LEU A O 1
ATOM 1843 N N . ALA A 1 230 ? 42.482 3.696 -53.764 1.00 93.81 230 ALA A N 1
ATOM 1844 C CA . ALA A 1 230 ? 42.057 4.404 -54.967 1.00 93.81 230 ALA A CA 1
ATOM 1845 C C . ALA A 1 230 ? 43.161 5.321 -55.523 1.00 93.81 230 ALA A C 1
ATOM 1847 O O . ALA A 1 230 ? 43.343 5.397 -56.739 1.00 93.81 230 ALA A O 1
ATOM 1848 N N . GLU A 1 231 ? 43.926 5.995 -54.660 1.00 92.50 231 GLU A N 1
ATOM 1849 C CA . GLU A 1 231 ? 45.107 6.763 -55.069 1.00 92.50 231 GLU A CA 1
ATOM 1850 C C . GLU A 1 231 ? 46.178 5.862 -55.687 1.00 92.50 231 GLU A C 1
ATOM 1852 O O . GLU A 1 231 ? 46.666 6.158 -56.777 1.00 92.50 231 GLU A O 1
ATOM 1857 N N . LEU A 1 232 ? 46.505 4.731 -55.055 1.00 91.25 232 LEU A N 1
ATOM 1858 C CA . LEU A 1 232 ? 47.461 3.763 -55.604 1.00 91.25 232 LEU A CA 1
ATOM 1859 C C . LEU A 1 232 ? 47.013 3.210 -56.962 1.00 91.25 232 LEU A C 1
ATOM 1861 O O . LEU A 1 232 ? 47.841 3.032 -57.856 1.00 91.25 232 LEU A O 1
ATOM 1865 N N . GLU A 1 233 ? 45.719 2.950 -57.149 1.00 92.38 233 GLU A N 1
ATOM 1866 C CA . GLU A 1 233 ? 45.175 2.540 -58.445 1.00 92.38 233 GLU A CA 1
ATOM 1867 C C . GLU A 1 233 ? 45.313 3.630 -59.510 1.00 92.38 233 GLU A C 1
ATOM 1869 O O . GLU A 1 233 ? 45.641 3.315 -60.656 1.00 92.38 233 GLU A O 1
ATOM 1874 N N . ARG A 1 234 ? 45.089 4.902 -59.153 1.00 91.19 234 ARG A N 1
ATOM 1875 C CA . ARG A 1 234 ? 45.321 6.037 -60.061 1.00 91.19 234 ARG A CA 1
ATOM 1876 C C . ARG A 1 234 ? 46.791 6.129 -60.448 1.00 91.19 234 ARG A C 1
ATOM 1878 O O . ARG A 1 234 ? 47.084 6.092 -61.636 1.00 91.19 234 ARG A O 1
ATOM 1885 N N . TYR A 1 235 ? 47.700 6.094 -59.472 1.00 91.88 235 TYR A N 1
ATOM 1886 C CA . TYR A 1 235 ? 49.143 6.071 -59.729 1.00 91.88 235 TYR A CA 1
ATOM 1887 C C . TYR A 1 235 ? 49.554 4.918 -60.650 1.00 91.88 235 TYR A C 1
ATOM 1889 O O . TYR A 1 235 ? 50.367 5.107 -61.552 1.00 91.88 235 TYR A O 1
ATOM 1897 N N . ARG A 1 236 ? 48.984 3.720 -60.464 1.00 91.69 236 ARG A N 1
ATOM 1898 C CA . ARG A 1 236 ? 49.240 2.579 -61.356 1.00 91.69 236 ARG A CA 1
ATOM 1899 C C . ARG A 1 236 ? 48.751 2.836 -62.778 1.00 91.69 236 ARG A C 1
ATOM 1901 O O . ARG A 1 236 ? 49.493 2.560 -63.714 1.00 91.69 236 ARG A O 1
ATOM 1908 N N . LYS A 1 237 ? 47.537 3.370 -62.943 1.00 89.25 237 LYS A N 1
ATOM 1909 C CA . LYS A 1 237 ? 46.974 3.702 -64.262 1.00 89.25 237 LYS A CA 1
ATOM 1910 C C . LYS A 1 237 ? 47.783 4.781 -64.972 1.00 89.25 237 LYS A C 1
ATOM 1912 O O . LYS A 1 237 ? 48.040 4.634 -66.163 1.00 89.25 237 LYS A O 1
ATOM 1917 N N . ASP A 1 238 ? 48.213 5.810 -64.250 1.00 89.88 238 ASP A N 1
ATOM 1918 C CA . ASP A 1 238 ? 49.045 6.883 -64.795 1.00 89.88 238 ASP A CA 1
ATOM 1919 C C . ASP A 1 238 ? 50.414 6.334 -65.218 1.00 89.88 238 ASP A C 1
ATOM 1921 O O . ASP A 1 238 ? 50.831 6.534 -66.356 1.00 89.88 238 ASP A O 1
ATOM 1925 N N . ALA A 1 239 ? 51.056 5.518 -64.376 1.00 89.19 239 ALA A N 1
ATOM 1926 C CA . ALA A 1 239 ? 52.320 4.861 -64.713 1.00 89.19 239 ALA A CA 1
ATOM 1927 C C . ALA A 1 239 ? 52.199 3.862 -65.884 1.00 89.19 239 ALA A C 1
ATOM 1929 O O . ALA A 1 239 ? 53.156 3.661 -66.635 1.00 89.19 239 ALA A O 1
ATOM 1930 N N . ASP A 1 240 ? 51.054 3.190 -66.044 1.00 89.25 240 ASP A N 1
ATOM 1931 C CA . ASP A 1 240 ? 50.771 2.343 -67.210 1.00 89.25 240 ASP A CA 1
ATOM 1932 C C . ASP A 1 240 ? 50.548 3.190 -68.475 1.00 89.25 240 ASP A C 1
ATOM 1934 O O . ASP A 1 240 ? 50.997 2.813 -69.560 1.00 89.25 240 ASP A O 1
ATOM 1938 N N . ALA A 1 241 ? 49.875 4.338 -68.357 1.00 87.25 241 ALA A N 1
ATOM 1939 C CA . ALA A 1 241 ? 49.656 5.264 -69.463 1.00 87.25 241 ALA A CA 1
ATOM 1940 C C . ALA A 1 241 ? 50.971 5.900 -69.937 1.00 87.25 241 ALA A C 1
ATOM 1942 O O . ALA A 1 241 ? 51.230 5.922 -71.140 1.00 87.25 241 ALA A O 1
ATOM 1943 N N . GLU A 1 242 ? 51.829 6.341 -69.015 1.00 89.38 242 GLU A N 1
ATOM 1944 C CA . GLU A 1 242 ? 53.169 6.853 -69.322 1.00 89.38 242 GLU A CA 1
ATOM 1945 C C . GLU A 1 242 ? 54.017 5.808 -70.051 1.00 89.38 242 GLU A C 1
ATOM 1947 O O . GLU A 1 242 ? 54.602 6.113 -71.091 1.00 89.38 242 GLU A O 1
ATOM 1952 N N . ARG A 1 243 ? 54.006 4.552 -69.576 1.00 87.69 243 ARG A N 1
ATOM 1953 C CA . ARG A 1 243 ? 54.679 3.438 -70.263 1.00 87.69 243 ARG A CA 1
ATOM 1954 C C . ARG A 1 243 ? 54.170 3.260 -71.692 1.00 87.69 243 ARG A C 1
ATOM 1956 O O . ARG A 1 243 ? 54.973 3.192 -72.614 1.00 87.69 243 ARG A O 1
ATOM 1963 N N . ARG A 1 244 ? 52.851 3.291 -71.914 1.00 89.12 244 ARG A N 1
ATOM 1964 C CA . ARG A 1 244 ? 52.273 3.205 -73.271 1.00 89.12 244 ARG A CA 1
ATOM 1965 C C . ARG A 1 244 ? 52.676 4.370 -74.170 1.00 89.12 244 ARG A C 1
ATOM 1967 O O . ARG A 1 244 ? 52.921 4.158 -75.358 1.00 89.12 244 ARG A O 1
ATOM 1974 N N . VAL A 1 245 ? 52.725 5.592 -73.638 1.00 88.56 245 VAL A N 1
ATOM 1975 C CA . VAL A 1 245 ? 53.190 6.765 -74.395 1.00 88.56 245 VAL A CA 1
ATOM 1976 C C . VAL A 1 245 ? 54.651 6.579 -74.793 1.00 88.56 245 VAL A C 1
ATOM 1978 O O . VAL A 1 245 ? 54.987 6.782 -75.959 1.00 88.56 245 VAL A O 1
ATOM 1981 N N . GLN A 1 246 ? 55.499 6.140 -73.863 1.00 88.62 246 GLN A N 1
ATOM 1982 C CA . GLN A 1 246 ? 56.915 5.889 -74.118 1.00 88.62 246 GLN A CA 1
ATOM 1983 C C . GLN A 1 246 ? 57.132 4.769 -75.150 1.00 88.62 246 GLN A C 1
ATOM 1985 O O . GLN A 1 246 ? 57.947 4.929 -76.064 1.00 88.62 246 GLN A O 1
ATOM 1990 N N . ASP A 1 247 ? 56.369 3.678 -75.062 1.00 87.88 247 ASP A N 1
ATOM 1991 C CA . ASP A 1 247 ? 56.398 2.580 -76.035 1.00 87.88 247 ASP A CA 1
ATOM 1992 C C . ASP A 1 247 ? 55.980 3.074 -77.429 1.00 87.88 247 ASP A C 1
ATOM 1994 O O . ASP A 1 247 ? 56.688 2.857 -78.412 1.00 87.88 247 ASP A O 1
ATOM 1998 N N . THR A 1 248 ? 54.887 3.841 -77.513 1.00 87.25 248 THR A N 1
ATOM 1999 C CA . THR A 1 248 ? 54.388 4.401 -78.782 1.00 87.25 248 THR A CA 1
ATOM 2000 C C . THR A 1 248 ? 55.397 5.367 -79.406 1.00 87.25 248 THR A C 1
ATOM 2002 O O . THR A 1 248 ? 55.652 5.315 -80.608 1.00 87.25 248 THR A O 1
ATOM 2005 N N . GLN A 1 249 ? 56.006 6.247 -78.606 1.00 88.88 249 GLN A N 1
ATOM 2006 C CA . GLN A 1 249 ? 57.057 7.155 -79.076 1.00 88.88 249 GLN A CA 1
ATOM 2007 C C . GLN A 1 249 ? 58.278 6.384 -79.589 1.00 88.88 249 GLN A C 1
ATOM 2009 O O . GLN A 1 249 ? 58.851 6.752 -80.617 1.00 88.88 249 GLN A O 1
ATOM 2014 N N . SER A 1 250 ? 58.646 5.295 -78.912 1.00 86.31 250 SER A N 1
ATOM 2015 C CA . SER A 1 250 ? 59.738 4.415 -79.332 1.00 86.31 250 SER A CA 1
ATOM 2016 C C . SER A 1 250 ? 59.425 3.717 -80.661 1.00 86.31 250 SER A C 1
ATOM 2018 O O . SER A 1 250 ? 60.290 3.653 -81.537 1.00 86.31 250 SER A O 1
ATOM 2020 N N . ASP A 1 251 ? 58.184 3.266 -80.861 1.00 86.38 251 ASP A N 1
ATOM 2021 C CA . ASP A 1 251 ? 57.725 2.681 -82.125 1.00 86.38 251 ASP A CA 1
ATOM 2022 C C . ASP A 1 251 ? 57.706 3.703 -83.272 1.00 86.38 251 ASP A C 1
ATOM 2024 O O . ASP A 1 251 ? 58.175 3.392 -84.369 1.00 86.38 251 ASP A O 1
ATOM 2028 N N . ILE A 1 252 ? 57.244 4.937 -83.030 1.00 87.38 252 ILE A N 1
ATOM 2029 C CA . ILE A 1 252 ? 57.287 6.025 -84.025 1.00 87.38 252 ILE A CA 1
ATOM 2030 C C . ILE A 1 252 ? 58.736 6.321 -84.423 1.00 87.38 252 ILE A C 1
ATOM 2032 O O . ILE A 1 252 ? 59.047 6.392 -85.613 1.00 87.38 252 ILE A O 1
ATOM 2036 N N . ALA A 1 253 ? 59.639 6.452 -83.447 1.00 86.88 253 ALA A N 1
ATOM 2037 C CA . ALA A 1 253 ? 61.054 6.694 -83.710 1.00 86.88 253 ALA A CA 1
ATOM 2038 C C . ALA A 1 253 ? 61.699 5.535 -84.494 1.00 86.88 253 ALA A C 1
ATOM 2040 O O . ALA A 1 253 ? 62.522 5.768 -85.384 1.00 86.88 253 ALA A O 1
ATOM 2041 N N . ARG A 1 254 ? 61.310 4.282 -84.210 1.00 86.81 254 ARG A N 1
ATOM 2042 C CA . ARG A 1 254 ? 61.733 3.112 -84.997 1.00 86.81 254 ARG A CA 1
ATOM 2043 C C . ARG A 1 254 ? 61.228 3.207 -86.434 1.00 86.81 254 ARG A C 1
ATOM 2045 O O . ARG A 1 254 ? 62.009 2.990 -87.358 1.00 86.81 254 ARG A O 1
ATOM 2052 N N . GLN A 1 255 ? 59.957 3.549 -86.626 1.00 85.25 255 GLN A N 1
ATOM 2053 C CA . GLN A 1 255 ? 59.348 3.641 -87.949 1.00 85.25 255 GLN A CA 1
ATOM 2054 C C . GLN A 1 255 ? 59.998 4.738 -88.798 1.00 85.25 255 GLN A C 1
ATOM 2056 O O . GLN A 1 255 ? 60.364 4.481 -89.939 1.00 85.25 255 GLN A O 1
ATOM 2061 N N . GLN A 1 256 ? 60.256 5.914 -88.218 1.00 86.50 256 GLN A N 1
ATOM 2062 C CA . GLN A 1 256 ? 60.967 7.002 -88.897 1.00 86.50 256 GLN A CA 1
ATOM 2063 C C . GLN A 1 256 ? 62.359 6.577 -89.378 1.00 86.50 256 GLN A C 1
ATOM 2065 O O . GLN A 1 256 ? 62.736 6.888 -90.505 1.00 86.50 256 GLN A O 1
ATOM 2070 N N . LYS A 1 257 ? 63.112 5.824 -88.562 1.00 85.81 257 LYS A N 1
ATOM 2071 C CA . LYS A 1 257 ? 64.417 5.279 -88.971 1.00 85.81 257 LYS A CA 1
ATOM 2072 C C . LYS A 1 257 ? 64.293 4.278 -90.120 1.00 85.81 257 LYS A C 1
ATOM 2074 O O . LYS A 1 257 ? 65.121 4.301 -91.025 1.00 85.81 257 LYS A O 1
ATOM 2079 N N . LEU A 1 258 ? 63.274 3.415 -90.099 1.00 86.88 258 LEU A N 1
ATOM 2080 C CA . LEU A 1 258 ? 63.019 2.461 -91.184 1.00 86.88 258 LEU A CA 1
ATOM 2081 C C . LEU A 1 258 ? 62.618 3.169 -92.482 1.00 86.88 258 LEU A C 1
ATOM 2083 O O . LEU A 1 258 ? 63.112 2.813 -93.549 1.00 86.88 258 LEU A O 1
ATOM 2087 N N . ASP A 1 259 ? 61.751 4.175 -92.399 1.00 84.75 259 ASP A N 1
ATOM 2088 C CA . ASP A 1 259 ? 61.309 4.944 -93.561 1.00 84.75 259 ASP A CA 1
ATOM 2089 C C . ASP A 1 259 ? 62.464 5.773 -94.146 1.00 84.75 259 ASP A C 1
ATOM 2091 O O . ASP A 1 259 ? 62.622 5.839 -95.367 1.00 84.75 259 ASP A O 1
ATOM 2095 N N . GLN A 1 260 ? 63.332 6.333 -93.295 1.00 84.44 260 GLN A N 1
ATOM 2096 C CA . GLN A 1 260 ? 64.566 6.984 -93.732 1.00 84.44 260 GLN A CA 1
ATOM 2097 C C . GLN A 1 260 ? 65.516 5.997 -94.427 1.00 84.44 260 GLN A C 1
ATOM 2099 O O . GLN A 1 260 ? 66.000 6.298 -95.516 1.00 84.44 260 GLN A O 1
ATOM 2104 N N . ALA A 1 261 ? 65.737 4.810 -93.853 1.00 84.88 261 ALA A N 1
ATOM 2105 C CA . ALA A 1 261 ? 66.581 3.783 -94.464 1.00 84.88 261 ALA A CA 1
ATOM 2106 C C . ALA A 1 261 ? 66.055 3.356 -95.846 1.00 84.88 261 ALA A C 1
ATOM 2108 O O . ALA A 1 261 ? 66.815 3.326 -96.810 1.00 84.88 261 ALA A O 1
ATOM 2109 N N . LYS A 1 262 ? 64.740 3.130 -95.986 1.00 85.50 262 LYS A N 1
ATOM 2110 C CA . LYS A 1 262 ? 64.108 2.828 -97.285 1.00 85.50 262 LYS A CA 1
ATOM 2111 C C . LYS A 1 262 ? 64.307 3.947 -98.304 1.00 85.50 262 LYS A C 1
ATOM 2113 O O . LYS A 1 262 ? 64.555 3.678 -99.477 1.00 85.50 262 LYS A O 1
ATOM 2118 N N . ARG A 1 263 ? 64.196 5.207 -97.873 1.00 82.56 263 ARG A N 1
ATOM 2119 C CA . ARG A 1 263 ? 64.442 6.363 -98.744 1.00 82.56 263 ARG A CA 1
ATOM 2120 C C . ARG A 1 263 ? 65.894 6.396 -99.220 1.00 82.56 263 ARG A C 1
ATOM 2122 O O . ARG A 1 263 ? 66.140 6.656 -100.395 1.00 82.56 263 ARG A O 1
ATOM 2129 N N . GLU A 1 264 ? 66.848 6.115 -98.337 1.00 83.69 264 GLU A N 1
ATOM 2130 C CA . GLU A 1 264 ? 68.271 6.032 -98.682 1.00 83.69 264 GLU A CA 1
ATOM 2131 C C . GLU A 1 264 ? 68.562 4.870 -99.648 1.00 83.69 264 GLU A C 1
ATOM 2133 O O . GLU A 1 264 ? 69.274 5.071 -100.633 1.00 83.69 264 GLU A O 1
ATOM 2138 N N . GLU A 1 265 ? 67.951 3.697 -99.444 1.00 84.81 265 GLU A N 1
ATOM 2139 C CA . GLU A 1 265 ? 68.031 2.554 -100.368 1.00 84.81 265 GLU A CA 1
ATOM 2140 C C . GLU A 1 265 ? 67.486 2.902 -101.761 1.00 84.81 265 GLU A C 1
ATOM 2142 O O . GLU A 1 265 ? 68.143 2.641 -102.772 1.00 84.81 265 GLU A O 1
ATOM 2147 N N . GLN A 1 266 ? 66.319 3.549 -101.833 1.00 83.38 266 GLN A N 1
ATOM 2148 C CA . GLN A 1 266 ? 65.741 4.005 -103.098 1.00 83.38 266 GLN A CA 1
ATOM 2149 C C . GLN A 1 266 ? 66.651 5.024 -103.791 1.00 83.38 266 GLN A C 1
ATOM 2151 O O . GLN A 1 266 ? 66.919 4.899 -104.983 1.00 83.38 266 GLN A O 1
ATOM 2156 N N . LEU A 1 267 ? 67.204 5.995 -103.059 1.00 82.69 267 LEU A N 1
ATOM 2157 C CA . LEU A 1 267 ? 68.165 6.949 -103.619 1.00 82.69 267 LEU A CA 1
ATOM 2158 C C . LEU A 1 267 ? 69.443 6.266 -104.126 1.00 82.69 267 LEU A C 1
ATOM 2160 O O . LEU A 1 267 ? 69.978 6.675 -105.158 1.00 82.69 267 LEU A O 1
ATOM 2164 N N . ALA A 1 268 ? 69.934 5.235 -103.435 1.00 83.81 268 ALA A N 1
ATOM 2165 C CA . ALA A 1 268 ? 71.074 4.443 -103.889 1.00 83.81 268 ALA A CA 1
ATOM 2166 C C . ALA A 1 268 ? 70.750 3.674 -105.181 1.00 83.81 268 ALA A C 1
ATOM 2168 O O . ALA A 1 268 ? 71.551 3.698 -106.117 1.00 83.81 268 ALA A O 1
ATOM 2169 N N . MET A 1 269 ? 69.555 3.079 -105.280 1.00 84.69 269 MET A N 1
ATOM 2170 C CA . MET A 1 269 ? 69.072 2.418 -106.500 1.00 84.69 269 MET A CA 1
ATOM 2171 C C . MET A 1 269 ? 69.015 3.391 -107.685 1.00 84.69 269 MET A C 1
ATOM 2173 O O . MET A 1 269 ? 69.488 3.068 -108.773 1.00 84.69 269 MET A O 1
ATOM 2177 N N . LEU A 1 270 ? 68.509 4.609 -107.480 1.00 83.19 270 LEU A N 1
ATOM 2178 C CA . LEU A 1 270 ? 68.440 5.640 -108.524 1.00 83.19 270 LEU A CA 1
ATOM 2179 C C . LEU A 1 270 ? 69.820 6.135 -108.986 1.00 83.19 270 LEU A C 1
ATOM 2181 O O . LEU A 1 270 ? 69.984 6.570 -110.127 1.00 83.19 270 LEU A O 1
ATOM 2185 N N . LYS A 1 271 ? 70.829 6.052 -108.113 1.00 81.75 271 LYS A N 1
ATOM 2186 C CA . LYS A 1 271 ? 72.234 6.351 -108.433 1.00 81.75 271 LYS A CA 1
ATOM 2187 C C . LYS A 1 271 ? 72.986 5.166 -109.043 1.00 81.75 271 LYS A C 1
ATOM 2189 O O . LYS A 1 271 ? 74.152 5.327 -109.400 1.00 81.75 271 LYS A O 1
ATOM 2194 N N . SER A 1 272 ? 72.362 3.992 -109.159 1.00 85.81 272 SER A N 1
ATOM 2195 C CA . SER A 1 272 ? 73.004 2.827 -109.767 1.00 85.81 272 SER A CA 1
ATOM 2196 C C . SER A 1 272 ? 73.370 3.098 -111.238 1.00 85.81 272 SER A C 1
ATOM 2198 O O . SER A 1 272 ? 72.636 3.811 -111.933 1.00 85.81 272 SER A O 1
ATOM 2200 N N . PRO A 1 273 ? 74.480 2.531 -111.750 1.00 82.69 273 PRO A N 1
ATOM 2201 C CA . PRO A 1 273 ? 74.913 2.755 -113.131 1.00 82.69 273 PRO A CA 1
ATOM 2202 C C . PRO A 1 273 ? 73.857 2.362 -114.170 1.00 82.69 273 PRO A C 1
ATOM 2204 O O . PRO A 1 273 ? 73.742 3.015 -115.202 1.00 82.69 273 PRO A O 1
ATOM 2207 N N . GLU A 1 274 ? 73.061 1.329 -113.885 1.00 84.00 274 GLU A N 1
ATOM 2208 C CA . GLU A 1 274 ? 72.010 0.836 -114.780 1.00 84.00 274 GLU A CA 1
ATOM 2209 C C . GLU A 1 274 ? 70.879 1.855 -114.962 1.00 84.00 274 GLU A C 1
ATOM 2211 O O . GLU A 1 274 ? 70.476 2.138 -116.091 1.00 84.00 274 GLU A O 1
ATOM 2216 N N . VAL A 1 275 ? 70.392 2.451 -113.866 1.00 83.06 275 VAL A N 1
ATOM 2217 C CA . VAL A 1 275 ? 69.338 3.479 -113.919 1.00 83.06 275 VAL A CA 1
ATOM 2218 C C . VAL A 1 275 ? 69.881 4.777 -114.517 1.00 83.06 275 VAL A C 1
ATOM 2220 O O . VAL A 1 275 ? 69.194 5.422 -115.311 1.00 83.06 275 VAL A O 1
ATOM 2223 N N . GLN A 1 276 ? 71.126 5.137 -114.194 1.00 82.50 276 GLN A N 1
ATOM 2224 C CA . GLN A 1 276 ? 71.797 6.305 -114.769 1.00 82.50 276 GLN A CA 1
ATOM 2225 C C . GLN A 1 276 ? 72.001 6.171 -116.286 1.00 82.50 276 GLN A C 1
ATOM 2227 O O . GLN A 1 276 ? 71.804 7.150 -117.002 1.00 82.50 276 GLN A O 1
ATOM 2232 N N . ASP A 1 277 ? 72.326 4.979 -116.799 1.00 83.12 277 ASP A N 1
ATOM 2233 C CA . ASP A 1 277 ? 72.395 4.733 -118.246 1.00 83.12 277 ASP A CA 1
ATOM 2234 C C . ASP A 1 277 ? 71.003 4.768 -118.889 1.00 83.12 277 ASP A C 1
ATOM 2236 O O . ASP A 1 277 ? 70.795 5.423 -119.914 1.00 83.12 277 ASP A O 1
ATOM 2240 N N . LEU A 1 278 ? 70.020 4.115 -118.258 1.00 85.31 278 LEU A N 1
ATOM 2241 C CA . LEU A 1 278 ? 68.644 4.055 -118.749 1.00 85.31 278 LEU A CA 1
ATOM 2242 C C . LEU A 1 278 ? 68.012 5.445 -118.889 1.00 85.31 278 LEU A C 1
ATOM 2244 O O . LEU A 1 278 ? 67.321 5.707 -119.871 1.00 85.31 278 LEU A O 1
ATOM 2248 N N . LEU A 1 279 ? 68.259 6.329 -117.924 1.00 85.81 279 LEU A N 1
ATOM 2249 C CA . LEU A 1 279 ? 67.729 7.692 -117.884 1.00 85.81 279 LEU A CA 1
ATOM 2250 C C . LEU A 1 279 ? 68.748 8.746 -118.333 1.00 85.81 279 LEU A C 1
ATOM 2252 O O . LEU A 1 279 ? 68.489 9.940 -118.193 1.00 85.81 279 LEU A O 1
ATOM 2256 N N . SER A 1 280 ? 69.869 8.339 -118.932 1.00 83.69 280 SER A N 1
ATOM 2257 C CA . SER A 1 280 ? 70.960 9.231 -119.353 1.00 83.69 280 SER A CA 1
ATOM 2258 C C . SER A 1 280 ? 70.488 10.394 -120.229 1.00 83.69 280 SER A C 1
ATOM 2260 O O . SER A 1 280 ? 70.906 11.534 -120.030 1.00 83.69 280 SER A O 1
ATOM 2262 N N . VAL A 1 281 ? 69.556 10.139 -121.154 1.00 83.75 281 VAL A N 1
ATOM 2263 C CA . VAL A 1 281 ? 68.951 11.171 -122.015 1.00 83.75 281 VAL A CA 1
ATOM 2264 C C . VAL A 1 281 ? 68.152 12.195 -121.206 1.00 83.75 281 VAL A C 1
ATOM 2266 O O . VAL A 1 281 ? 68.109 13.367 -121.567 1.00 83.75 281 VAL A O 1
ATOM 2269 N N . VAL A 1 282 ? 67.518 11.767 -120.117 1.00 85.94 282 VAL A N 1
ATOM 2270 C CA . VAL A 1 282 ? 66.664 12.601 -119.263 1.00 85.94 282 VAL A CA 1
ATOM 2271 C C . VAL A 1 282 ? 67.504 13.394 -118.260 1.00 85.94 282 VAL A C 1
ATOM 2273 O O . VAL A 1 282 ? 67.242 14.575 -118.039 1.00 85.94 282 VAL A O 1
ATOM 2276 N N . PHE A 1 283 ? 68.551 12.777 -117.710 1.00 87.25 283 PHE A N 1
ATOM 2277 C CA . PHE A 1 283 ? 69.492 13.406 -116.779 1.00 87.25 283 PHE A CA 1
ATOM 2278 C C . PHE A 1 283 ? 70.515 14.321 -117.464 1.00 87.25 283 PHE A C 1
ATOM 2280 O O . PHE A 1 283 ? 71.099 15.191 -116.813 1.00 87.25 283 PHE A O 1
ATOM 2287 N N . ALA A 1 284 ? 70.738 14.164 -118.774 1.00 84.44 284 ALA A N 1
ATOM 2288 C CA . ALA A 1 284 ? 71.640 15.024 -119.528 1.00 84.44 284 ALA A CA 1
ATOM 2289 C C . ALA A 1 284 ? 71.239 16.502 -119.394 1.00 84.44 284 ALA A C 1
ATOM 2291 O O . ALA A 1 284 ? 70.068 16.872 -119.505 1.00 84.44 284 ALA A O 1
ATOM 2292 N N . LYS A 1 285 ? 72.228 17.369 -119.168 1.00 86.44 285 LYS A N 1
ATOM 2293 C CA . LYS A 1 285 ? 71.995 18.810 -119.064 1.00 86.44 285 LYS A CA 1
ATOM 2294 C C . LYS A 1 285 ? 71.794 19.395 -120.457 1.00 86.44 285 LYS A C 1
ATOM 2296 O O . LYS A 1 285 ? 72.687 19.295 -121.291 1.00 86.44 285 LYS A O 1
ATOM 2301 N N . GLY A 1 286 ? 70.642 20.017 -120.675 1.00 84.56 286 GLY A N 1
ATOM 2302 C CA . GLY A 1 286 ? 70.301 20.702 -121.918 1.00 84.56 286 GLY A CA 1
ATOM 2303 C C . GLY A 1 286 ? 69.544 22.000 -121.658 1.00 84.56 286 GLY A C 1
ATOM 2304 O O . GLY A 1 286 ? 68.960 22.197 -120.589 1.00 84.56 286 GLY A O 1
ATOM 2305 N N . TYR A 1 287 ? 69.586 22.894 -122.636 1.00 85.06 287 TYR A N 1
ATOM 2306 C CA . TYR A 1 287 ? 68.896 24.180 -122.666 1.00 85.06 287 TYR A CA 1
ATOM 2307 C C . TYR A 1 287 ? 67.453 24.049 -123.154 1.00 85.06 287 TYR A C 1
ATOM 2309 O O . TYR A 1 287 ? 66.655 24.965 -122.977 1.00 85.06 287 TYR A O 1
ATOM 2317 N N . TRP A 1 288 ? 67.085 22.945 -123.801 1.00 86.19 288 TRP A N 1
ATOM 2318 C CA . TRP A 1 288 ? 65.702 22.724 -124.206 1.00 86.19 288 TRP A CA 1
ATOM 2319 C C . TRP A 1 288 ? 64.915 21.993 -123.119 1.00 86.19 288 TRP A C 1
ATOM 2321 O O . TRP A 1 288 ? 65.429 21.109 -122.436 1.00 86.19 288 TRP A O 1
ATOM 2331 N N . GLN A 1 289 ? 63.649 22.343 -122.964 1.00 84.38 289 GLN A N 1
ATOM 2332 C CA . GLN A 1 289 ? 62.674 21.616 -122.166 1.00 84.38 289 GLN A CA 1
ATOM 2333 C C . GLN A 1 289 ? 61.382 21.474 -122.987 1.00 84.38 289 GLN A C 1
ATOM 2335 O O . GLN A 1 289 ? 61.181 22.239 -123.937 1.00 84.38 289 GLN A O 1
ATOM 2340 N N . PRO A 1 290 ? 60.481 20.531 -122.665 1.00 82.81 290 PRO A N 1
ATOM 2341 C CA . PRO A 1 290 ? 59.251 20.340 -123.427 1.00 82.81 290 PRO A CA 1
ATOM 2342 C C . PRO A 1 290 ? 58.427 21.639 -123.528 1.00 82.81 290 PRO A C 1
ATOM 2344 O O . PRO A 1 290 ? 57.809 22.081 -122.564 1.00 82.81 290 PRO A O 1
ATOM 2347 N N . GLY A 1 291 ? 58.421 22.262 -124.712 1.00 79.00 291 GLY A N 1
ATOM 2348 C CA . GLY A 1 291 ? 57.670 23.492 -124.995 1.00 79.00 291 GLY A CA 1
ATOM 2349 C C . GLY A 1 291 ? 58.354 24.814 -124.611 1.00 79.00 291 GLY A C 1
ATOM 2350 O O . GLY A 1 291 ? 57.739 25.865 -124.788 1.00 79.00 291 GLY A O 1
ATOM 2351 N N . LYS A 1 292 ? 59.603 24.811 -124.115 1.00 83.12 292 LYS A N 1
ATOM 2352 C CA . LYS A 1 292 ? 60.338 26.045 -123.766 1.00 83.12 292 LYS A CA 1
ATOM 2353 C C . LYS A 1 292 ? 61.860 25.867 -123.849 1.00 83.12 292 LYS A C 1
ATOM 2355 O O . LYS A 1 292 ? 62.390 24.827 -123.483 1.00 83.12 292 LYS A O 1
ATOM 2360 N N . LYS A 1 293 ? 62.590 26.917 -124.245 1.00 79.50 293 LYS A N 1
ATOM 2361 C CA . LYS A 1 293 ? 64.057 26.997 -124.086 1.00 79.50 293 LYS A CA 1
ATOM 2362 C C . LYS A 1 293 ? 64.423 27.745 -122.800 1.00 79.50 293 LYS A C 1
ATOM 2364 O O . LYS A 1 293 ? 63.837 28.786 -122.499 1.00 79.50 293 LYS A O 1
ATOM 2369 N N . THR A 1 294 ? 65.373 27.215 -122.041 1.00 79.75 294 THR A N 1
ATOM 2370 C CA . THR A 1 294 ? 65.905 27.777 -120.795 1.00 79.75 294 THR A CA 1
ATOM 2371 C C . THR A 1 294 ? 67.303 28.353 -121.015 1.00 79.75 294 THR A C 1
ATOM 2373 O O . THR A 1 294 ? 68.049 27.917 -121.886 1.00 79.75 294 THR A O 1
ATOM 2376 N N . THR A 1 295 ? 67.672 29.360 -120.222 1.00 75.81 295 THR A N 1
ATOM 2377 C CA . THR A 1 295 ? 69.005 29.994 -120.250 1.00 75.81 295 THR A CA 1
ATOM 2378 C C . THR A 1 295 ? 70.055 29.216 -119.457 1.00 75.81 295 THR A C 1
ATOM 2380 O O . THR A 1 295 ? 71.245 29.369 -119.717 1.00 75.81 295 THR A O 1
ATOM 2383 N N . GLN A 1 296 ? 69.633 28.379 -118.504 1.00 81.88 296 GLN A N 1
ATOM 2384 C CA . GLN A 1 296 ? 70.511 27.497 -117.733 1.00 81.88 296 GLN A CA 1
ATOM 2385 C C . GLN A 1 296 ? 70.320 26.042 -118.186 1.00 81.88 296 GLN A C 1
ATOM 2387 O O . GLN A 1 296 ? 69.167 25.608 -118.312 1.00 81.88 296 GLN A O 1
ATOM 2392 N N . PRO A 1 297 ? 71.412 25.292 -118.435 1.00 83.50 297 PRO A N 1
ATOM 2393 C CA . PRO A 1 297 ? 71.322 23.900 -118.843 1.00 83.50 297 PRO A CA 1
ATOM 2394 C C . PRO A 1 297 ? 71.016 23.012 -117.631 1.00 83.50 297 PRO A C 1
ATOM 2396 O O . PRO A 1 297 ? 71.717 23.058 -116.618 1.00 83.50 297 PRO A O 1
ATOM 2399 N N . GLY A 1 298 ? 69.987 22.175 -117.743 1.00 85.12 298 GLY A N 1
ATOM 2400 C CA . GLY A 1 298 ? 69.546 21.284 -116.666 1.00 85.12 298 GLY A CA 1
ATOM 2401 C C . GLY A 1 298 ? 68.989 19.957 -117.184 1.00 85.12 298 GLY A C 1
ATOM 2402 O O . GLY A 1 298 ? 68.767 19.827 -118.394 1.00 85.12 298 GLY A O 1
ATOM 2403 N N . PRO A 1 299 ? 68.784 18.959 -116.306 1.00 87.94 299 PRO A N 1
ATOM 2404 C CA . PRO A 1 299 ? 68.062 17.738 -116.665 1.00 87.94 299 PRO A CA 1
ATOM 2405 C C . PRO A 1 299 ? 66.633 18.070 -117.121 1.00 87.94 299 PRO A C 1
ATOM 2407 O O . PRO A 1 299 ? 66.149 19.189 -116.923 1.00 87.94 299 PRO A O 1
ATOM 2410 N N . LEU A 1 300 ? 65.952 17.126 -117.768 1.00 86.50 300 LEU A N 1
ATOM 2411 C CA . LEU A 1 300 ? 64.550 17.322 -118.141 1.00 86.50 300 LEU A CA 1
ATOM 2412 C C . LEU A 1 300 ? 63.681 17.534 -116.891 1.00 86.50 300 LEU A C 1
ATOM 2414 O O . LEU A 1 300 ? 63.879 16.892 -115.858 1.00 86.50 300 LEU A O 1
ATOM 2418 N N . SER A 1 301 ? 62.719 18.449 -116.994 1.00 87.06 301 SER A N 1
ATOM 2419 C CA . SER A 1 301 ? 61.785 18.759 -115.911 1.00 87.06 301 SER A CA 1
ATOM 2420 C C . SER A 1 301 ? 60.716 17.677 -115.765 1.00 87.06 301 SER A C 1
ATOM 2422 O O . SER A 1 301 ? 60.033 17.324 -116.733 1.00 87.06 301 SER A O 1
ATOM 2424 N N . TYR A 1 302 ? 60.550 17.164 -114.545 1.00 89.06 302 TYR A N 1
ATOM 2425 C CA . TYR A 1 302 ? 59.536 16.162 -114.233 1.00 89.06 302 TYR A CA 1
ATOM 2426 C C . TYR A 1 302 ? 58.122 16.731 -114.403 1.00 89.06 302 TYR A C 1
ATOM 2428 O O . TYR A 1 302 ? 57.280 16.101 -115.052 1.00 89.06 302 TYR A O 1
ATOM 2436 N N . SER A 1 303 ? 57.857 17.944 -113.901 1.00 86.44 303 SER A N 1
ATOM 2437 C CA . SER A 1 303 ? 56.553 18.594 -114.072 1.00 86.44 303 SER A CA 1
ATOM 2438 C C . SER A 1 303 ? 56.232 18.860 -115.541 1.00 86.44 303 SER A C 1
ATOM 2440 O O . SER A 1 303 ? 55.086 18.667 -115.948 1.00 86.44 303 SER A O 1
ATOM 2442 N N . GLN A 1 304 ? 57.221 19.217 -116.368 1.00 86.31 304 GLN A N 1
ATOM 2443 C CA . GLN A 1 304 ? 57.006 19.471 -117.796 1.00 86.31 304 GLN A CA 1
ATOM 2444 C C . GLN A 1 304 ? 56.816 18.184 -118.602 1.00 86.31 304 GLN A C 1
ATOM 2446 O O . GLN A 1 304 ? 55.965 18.149 -119.492 1.00 86.31 304 GLN A O 1
ATOM 2451 N N . LEU A 1 305 ? 57.520 17.099 -118.262 1.00 86.81 305 LEU A N 1
ATOM 2452 C CA . LEU A 1 305 ? 57.241 15.768 -118.814 1.00 86.81 305 LEU A CA 1
ATOM 2453 C C . LEU A 1 305 ? 55.819 15.307 -118.455 1.00 86.81 305 LEU A C 1
ATOM 2455 O O . LEU A 1 305 ? 55.086 14.809 -119.319 1.00 86.81 305 LEU A O 1
ATOM 2459 N N . ARG A 1 306 ? 55.390 15.537 -117.206 1.00 87.88 306 ARG A N 1
ATOM 2460 C CA . ARG A 1 306 ? 54.024 15.243 -116.753 1.00 87.88 306 ARG A CA 1
ATOM 2461 C C . ARG A 1 306 ? 52.988 16.088 -117.496 1.00 87.88 306 ARG A C 1
ATOM 2463 O O . ARG A 1 306 ? 52.021 15.534 -118.016 1.00 87.88 306 ARG A O 1
ATOM 2470 N N . ALA A 1 307 ? 53.204 17.400 -117.596 1.00 86.38 307 ALA A N 1
ATOM 2471 C CA . ALA A 1 307 ? 52.299 18.350 -118.246 1.00 86.38 307 ALA A CA 1
ATOM 2472 C C . ALA A 1 307 ? 52.182 18.110 -119.758 1.00 86.38 307 ALA A C 1
ATOM 2474 O O . ALA A 1 307 ? 51.087 18.177 -120.316 1.00 86.38 307 ALA A O 1
ATOM 2475 N N . ALA A 1 308 ? 53.281 17.739 -120.420 1.00 83.31 308 ALA A N 1
ATOM 2476 C CA . ALA A 1 308 ? 53.262 17.332 -121.822 1.00 83.31 308 ALA A CA 1
ATOM 2477 C C . ALA A 1 308 ? 52.455 16.038 -122.044 1.00 83.31 308 ALA A C 1
ATOM 2479 O O . ALA A 1 308 ? 52.047 15.749 -123.172 1.00 83.31 308 ALA A O 1
ATOM 2480 N N . GLY A 1 309 ? 52.175 15.280 -120.979 1.00 87.00 309 GLY A N 1
ATOM 2481 C CA . GLY A 1 309 ? 51.484 13.996 -121.016 1.00 87.00 309 GLY A CA 1
ATOM 2482 C C . GLY A 1 309 ? 52.405 12.831 -121.365 1.00 87.00 309 GLY A C 1
ATOM 2483 O O . GLY A 1 309 ? 51.906 11.792 -121.774 1.00 87.00 309 GLY A O 1
ATOM 2484 N N . ALA A 1 310 ? 53.722 13.003 -121.230 1.00 86.62 310 ALA A N 1
ATOM 2485 C CA . ALA A 1 310 ? 54.718 11.975 -121.519 1.00 86.62 310 ALA A CA 1
ATOM 2486 C C . ALA A 1 310 ? 54.863 10.935 -120.398 1.00 86.62 310 ALA A C 1
ATOM 2488 O O . ALA A 1 310 ? 55.482 9.902 -120.610 1.00 86.62 310 ALA A O 1
ATOM 2489 N N . LEU A 1 311 ? 54.279 11.182 -119.223 1.00 88.75 311 LEU A N 1
ATOM 2490 C CA . LEU A 1 311 ? 54.299 10.276 -118.066 1.00 88.75 311 LEU A CA 1
ATOM 2491 C C . LEU A 1 311 ? 52.954 9.567 -117.841 1.00 88.75 311 LEU A C 1
ATOM 2493 O O . LEU A 1 311 ? 52.599 9.237 -116.715 1.00 88.75 311 LEU A O 1
ATOM 2497 N N . LYS A 1 312 ? 52.163 9.395 -118.903 1.00 87.69 312 LYS A N 1
ATOM 2498 C CA . LYS A 1 312 ? 50.979 8.530 -118.880 1.00 87.69 312 LYS A CA 1
ATOM 2499 C C . LYS A 1 312 ? 51.392 7.119 -119.288 1.00 87.69 312 LYS A C 1
ATOM 2501 O O . LYS A 1 312 ? 52.118 6.974 -120.267 1.00 87.69 312 LYS A O 1
ATOM 2506 N N . GLU A 1 313 ? 50.892 6.108 -118.587 1.00 85.56 313 GLU A N 1
ATOM 2507 C CA . GLU A 1 313 ? 51.200 4.684 -118.832 1.00 85.56 313 GLU A CA 1
ATOM 2508 C C . GLU A 1 313 ? 50.634 4.143 -120.163 1.00 85.56 313 GLU A C 1
ATOM 2510 O O . GLU A 1 313 ? 50.836 2.985 -120.519 1.00 85.56 313 GLU A O 1
ATOM 2515 N N . ASP A 1 314 ? 49.909 4.966 -120.924 1.00 88.06 314 ASP A N 1
ATOM 2516 C CA . ASP A 1 314 ? 49.310 4.579 -122.193 1.00 88.06 314 ASP A CA 1
ATOM 2517 C C . ASP A 1 314 ? 50.269 4.748 -123.389 1.00 88.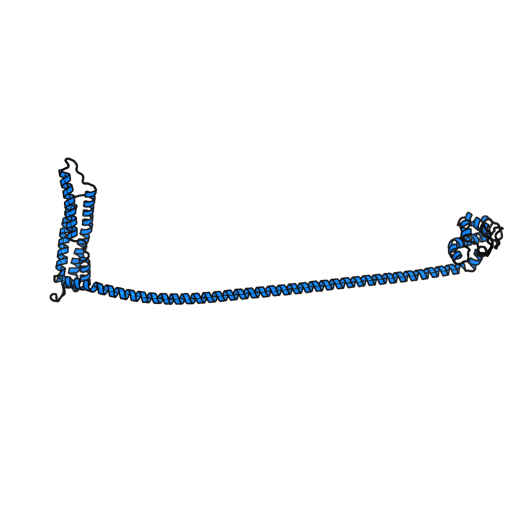06 314 ASP A C 1
ATOM 2519 O O . ASP A 1 314 ? 51.283 5.453 -123.365 1.00 88.06 314 ASP A O 1
ATOM 2523 N N . VAL A 1 315 ? 49.913 4.118 -124.514 1.00 84.50 315 VAL A N 1
ATOM 2524 C CA . VAL A 1 315 ? 50.674 4.215 -125.775 1.00 84.50 315 VAL A CA 1
ATOM 2525 C C . VAL A 1 315 ? 50.784 5.671 -126.259 1.00 84.50 315 VAL A C 1
ATOM 2527 O O . VAL A 1 315 ? 51.746 6.035 -126.942 1.00 84.50 315 VAL A O 1
ATOM 2530 N N . ALA A 1 316 ? 49.819 6.527 -125.910 1.00 85.56 316 ALA A N 1
ATOM 2531 C CA . ALA A 1 316 ? 49.871 7.955 -126.207 1.00 85.56 316 ALA A CA 1
ATOM 2532 C C . ALA A 1 316 ? 50.988 8.658 -125.415 1.00 85.56 316 ALA A C 1
ATOM 2534 O O . ALA A 1 316 ? 51.751 9.429 -126.004 1.00 85.56 316 ALA A O 1
ATOM 2535 N N . GLY A 1 317 ? 51.129 8.354 -124.124 1.00 86.88 317 GLY A N 1
ATOM 2536 C CA . GLY A 1 317 ? 52.202 8.839 -123.265 1.00 86.88 317 GLY A CA 1
ATOM 2537 C C . GLY A 1 317 ? 53.576 8.385 -123.735 1.00 86.88 317 GLY A C 1
ATOM 2538 O O . GLY A 1 317 ? 54.459 9.226 -123.897 1.00 86.88 317 GLY A O 1
ATOM 2539 N N . LEU A 1 318 ? 53.732 7.108 -124.095 1.00 87.56 318 LEU A N 1
ATOM 2540 C CA . LEU A 1 318 ? 54.979 6.583 -124.668 1.00 87.56 318 LEU A CA 1
ATOM 2541 C C . LEU A 1 318 ? 55.358 7.281 -125.982 1.00 87.56 318 LEU A C 1
ATOM 2543 O O . LEU A 1 318 ? 56.511 7.665 -126.171 1.00 87.56 318 LEU A O 1
ATOM 2547 N N . ASN A 1 319 ? 54.396 7.505 -126.886 1.00 85.56 319 ASN A N 1
ATOM 2548 C CA . ASN A 1 319 ? 54.653 8.249 -128.124 1.00 85.56 319 ASN A CA 1
ATOM 2549 C C . ASN A 1 319 ? 55.102 9.686 -127.849 1.00 85.56 319 ASN A C 1
ATOM 2551 O O . ASN A 1 319 ? 56.027 10.172 -128.500 1.00 85.56 319 ASN A O 1
ATOM 2555 N N . LYS A 1 320 ? 54.474 10.363 -126.880 1.00 87.19 320 LYS A N 1
ATOM 2556 C CA . LYS A 1 320 ? 54.899 11.702 -126.468 1.00 87.19 320 LYS A CA 1
ATOM 2557 C C . LYS A 1 320 ? 56.277 11.692 -125.819 1.00 87.19 320 LYS A C 1
ATOM 2559 O O . LYS A 1 320 ? 57.063 12.592 -126.092 1.00 87.19 320 LYS A O 1
ATOM 2564 N N . PHE A 1 321 ? 56.586 10.677 -125.020 1.00 89.12 321 PHE A N 1
ATOM 2565 C CA . PHE A 1 321 ? 57.880 10.542 -124.370 1.00 89.12 321 PHE A CA 1
ATOM 2566 C C . PHE A 1 321 ? 59.006 10.377 -125.396 1.00 89.12 321 PHE A C 1
ATOM 2568 O O . PHE A 1 321 ? 59.911 11.206 -125.418 1.00 89.12 321 PHE A O 1
ATOM 2575 N N . VAL A 1 322 ? 58.902 9.434 -126.345 1.00 87.69 322 VAL A N 1
ATOM 2576 C CA . VAL A 1 322 ? 59.873 9.325 -127.462 1.00 87.69 322 VAL A CA 1
ATOM 2577 C C . VAL A 1 322 ? 59.945 10.616 -128.265 1.00 87.69 322 VAL A C 1
ATOM 2579 O O . VAL A 1 322 ? 61.035 11.058 -128.624 1.00 87.69 322 VAL A O 1
ATOM 2582 N N . GLY A 1 323 ? 58.791 11.224 -128.552 1.00 84.62 323 GLY A N 1
ATOM 2583 C CA . GLY A 1 323 ? 58.711 12.466 -129.312 1.00 84.62 323 GLY A CA 1
ATOM 2584 C C . GLY A 1 323 ? 59.497 13.606 -128.663 1.00 84.62 323 GLY A C 1
ATOM 2585 O O . GLY A 1 323 ? 60.172 14.347 -129.370 1.00 84.62 323 GLY A O 1
ATOM 2586 N N . ILE A 1 324 ? 59.463 13.708 -127.331 1.00 87.25 324 ILE A N 1
ATOM 2587 C CA . ILE A 1 324 ? 60.241 14.682 -126.554 1.00 87.25 324 ILE A CA 1
ATOM 2588 C C . ILE A 1 324 ? 61.728 14.328 -126.567 1.00 87.25 324 ILE A C 1
ATOM 2590 O O . ILE A 1 324 ? 62.554 15.186 -126.877 1.00 87.25 324 ILE A O 1
ATOM 2594 N N . LEU A 1 325 ? 62.082 13.072 -126.274 1.00 87.31 325 LEU A N 1
ATOM 2595 C CA . LEU A 1 325 ? 63.486 12.648 -126.216 1.00 87.31 325 LEU A CA 1
ATOM 2596 C C . LEU A 1 325 ? 64.190 12.817 -127.574 1.00 87.31 325 LEU A C 1
ATOM 2598 O O . LEU A 1 325 ? 65.355 13.203 -127.616 1.00 87.31 325 LEU A O 1
ATOM 2602 N N . ASN A 1 326 ? 63.467 12.614 -128.680 1.00 86.06 326 ASN A N 1
ATOM 2603 C CA . ASN A 1 326 ? 63.961 12.743 -130.055 1.00 86.06 326 ASN A CA 1
ATOM 2604 C C . ASN A 1 326 ? 63.523 14.038 -130.760 1.00 86.06 326 ASN A C 1
ATOM 2606 O O . ASN A 1 326 ? 63.587 14.121 -131.997 1.00 86.06 326 ASN A O 1
ATOM 2610 N N . ALA A 1 327 ? 63.061 15.046 -130.015 1.00 83.62 327 ALA A N 1
ATOM 2611 C CA . ALA A 1 327 ? 62.691 16.331 -130.595 1.00 83.62 327 ALA A CA 1
ATOM 2612 C C . ALA A 1 327 ? 63.910 16.970 -131.277 1.00 83.62 327 ALA A C 1
ATOM 2614 O O . ALA A 1 327 ? 65.028 16.903 -130.774 1.00 83.62 327 ALA A O 1
ATOM 2615 N N . PHE A 1 328 ? 63.706 17.607 -132.434 1.00 78.44 328 PHE A N 1
ATOM 2616 C CA . PHE A 1 328 ? 64.806 18.255 -133.161 1.00 78.44 328 PHE A CA 1
ATOM 2617 C C . PHE A 1 328 ? 65.460 19.374 -132.339 1.00 78.44 328 PHE A C 1
ATOM 2619 O O . PHE A 1 328 ? 66.664 19.584 -132.431 1.00 78.44 328 PHE A O 1
ATOM 2626 N N . GLU A 1 329 ? 64.658 20.061 -131.527 1.00 80.38 329 GLU A N 1
ATOM 2627 C CA . GLU A 1 329 ? 65.104 21.127 -130.633 1.00 80.38 329 GLU A CA 1
ATOM 2628 C C . GLU A 1 329 ? 65.795 20.615 -129.365 1.00 80.38 329 GLU A C 1
ATOM 2630 O O . GLU A 1 329 ? 66.432 21.414 -128.681 1.00 80.38 329 GLU A O 1
ATOM 2635 N N . ASN A 1 330 ? 65.665 19.319 -129.047 1.00 83.06 330 ASN A N 1
ATOM 2636 C CA . ASN A 1 330 ? 66.312 18.728 -127.885 1.00 83.06 330 ASN A CA 1
ATOM 2637 C C . ASN A 1 330 ? 67.814 18.609 -128.155 1.00 83.06 330 ASN A C 1
ATOM 2639 O O . ASN A 1 330 ? 68.252 17.898 -129.060 1.00 83.06 330 ASN A O 1
ATOM 2643 N N . ASP A 1 331 ? 68.592 19.314 -127.345 1.00 80.50 331 ASP A N 1
ATOM 2644 C CA . ASP A 1 331 ? 70.047 19.398 -127.408 1.00 80.50 331 ASP A CA 1
ATOM 2645 C C . ASP A 1 331 ? 70.758 18.256 -126.656 1.00 80.50 331 ASP A C 1
ATOM 2647 O O . ASP A 1 331 ? 71.985 18.217 -126.584 1.00 80.50 331 ASP A O 1
ATOM 2651 N N . ARG A 1 332 ? 69.988 17.300 -126.122 1.00 85.75 332 ARG A N 1
ATOM 2652 C CA . ARG A 1 332 ? 70.471 16.102 -125.420 1.00 85.75 332 ARG A CA 1
ATOM 2653 C C . ARG A 1 332 ? 70.727 14.926 -126.376 1.00 85.75 332 ARG A C 1
ATOM 2655 O O . ARG A 1 332 ? 70.232 14.932 -127.508 1.00 85.75 332 ARG A O 1
ATOM 2662 N N . PRO A 1 333 ? 71.469 13.885 -125.938 1.00 83.75 333 PRO A N 1
ATOM 2663 C CA . PRO A 1 333 ? 71.609 12.647 -126.700 1.00 83.75 333 PRO A CA 1
ATOM 2664 C C . PRO A 1 333 ? 70.240 12.085 -127.083 1.00 83.75 333 PRO A C 1
ATOM 2666 O O . PRO A 1 333 ? 69.329 12.049 -126.266 1.00 83.75 333 PRO A O 1
ATOM 2669 N N . ARG A 1 334 ? 70.076 11.658 -128.332 1.00 82.25 334 ARG A N 1
ATOM 2670 C CA . ARG A 1 334 ? 68.788 11.144 -128.808 1.00 82.25 334 ARG A CA 1
ATOM 2671 C C . ARG A 1 334 ? 68.548 9.722 -128.313 1.00 82.25 334 ARG A C 1
ATOM 2673 O O . ARG A 1 334 ? 69.479 8.925 -128.196 1.00 82.25 334 ARG A O 1
ATOM 2680 N N . TRP A 1 335 ? 67.284 9.403 -128.068 1.00 83.06 335 TRP A N 1
ATOM 2681 C CA . TRP A 1 335 ? 66.833 8.059 -127.746 1.00 83.06 335 TRP A CA 1
ATOM 2682 C C . TRP A 1 335 ? 66.839 7.166 -128.993 1.00 83.06 335 TRP A C 1
ATOM 2684 O O . TRP A 1 335 ? 65.969 7.272 -129.862 1.00 83.06 335 TRP A O 1
ATOM 2694 N N . GLY A 1 336 ? 67.810 6.256 -129.067 1.00 76.44 336 GLY A N 1
ATOM 2695 C CA . GLY A 1 336 ? 67.915 5.289 -130.160 1.00 76.44 336 GLY A CA 1
ATOM 2696 C C . GLY A 1 336 ? 68.293 5.910 -131.511 1.00 76.44 336 GLY A C 1
ATOM 2697 O O . GLY A 1 336 ? 68.588 7.101 -131.628 1.00 76.44 336 GLY A O 1
ATOM 2698 N N . ARG A 1 337 ? 68.319 5.082 -132.565 1.00 63.34 337 ARG A N 1
ATOM 2699 C CA . ARG A 1 337 ? 68.725 5.515 -133.925 1.00 63.34 337 ARG A CA 1
ATOM 2700 C C . ARG A 1 337 ? 67.559 5.701 -134.906 1.00 63.34 337 ARG A C 1
ATOM 2702 O O . ARG A 1 337 ? 67.797 6.141 -136.030 1.00 63.34 337 ARG A O 1
ATOM 2709 N N . ARG A 1 338 ? 66.314 5.361 -134.534 1.00 58.06 338 ARG A N 1
ATOM 2710 C CA . ARG A 1 338 ? 65.168 5.290 -135.468 1.00 58.06 338 ARG A CA 1
ATOM 2711 C C . ARG A 1 338 ? 63.884 5.940 -134.918 1.00 58.06 338 ARG A C 1
ATOM 2713 O O . ARG A 1 338 ? 63.170 5.350 -134.124 1.00 58.06 338 ARG A O 1
ATOM 2720 N N . GLY A 1 339 ? 63.533 7.114 -135.453 1.00 63.38 339 GLY A N 1
ATOM 2721 C CA . GLY A 1 339 ? 62.167 7.667 -135.441 1.00 63.38 339 GLY A CA 1
ATOM 2722 C C . GLY A 1 339 ? 61.706 8.421 -134.179 1.00 63.38 339 GLY A C 1
ATOM 2723 O O . GLY A 1 339 ? 62.182 8.212 -133.071 1.00 63.38 339 GLY A O 1
ATOM 2724 N N . GLN A 1 340 ? 60.729 9.318 -134.362 1.00 70.12 340 GLN A N 1
ATOM 2725 C CA . GLN A 1 340 ? 60.056 10.083 -133.292 1.00 70.12 340 GLN A CA 1
ATOM 2726 C C . GLN A 1 340 ? 58.771 9.405 -132.775 1.00 70.12 340 GLN A C 1
ATOM 2728 O O . GLN A 1 340 ? 57.993 10.013 -132.047 1.00 70.12 340 GLN A O 1
ATOM 2733 N N . ARG A 1 341 ? 58.499 8.162 -133.193 1.00 79.19 341 ARG A N 1
ATOM 2734 C CA . ARG A 1 341 ? 57.269 7.425 -132.863 1.00 79.19 341 ARG A CA 1
ATOM 2735 C C . ARG A 1 341 ? 57.617 6.123 -132.159 1.00 79.19 341 ARG A C 1
ATOM 2737 O O . ARG A 1 341 ? 58.487 5.399 -132.635 1.00 79.19 341 ARG A O 1
ATOM 2744 N N . PHE A 1 342 ? 56.873 5.779 -131.108 1.00 81.12 342 PHE A N 1
ATOM 2745 C CA . PHE A 1 342 ? 57.083 4.556 -130.327 1.00 81.12 342 PHE A CA 1
ATOM 2746 C C . PHE A 1 342 ? 57.037 3.297 -131.201 1.00 81.12 342 PHE A C 1
ATOM 2748 O O . PHE A 1 342 ? 57.876 2.414 -131.066 1.00 81.12 342 PHE A O 1
ATOM 2755 N N . ALA A 1 343 ? 56.117 3.238 -132.171 1.00 80.81 343 ALA A N 1
ATOM 2756 C CA . ALA A 1 343 ? 55.989 2.103 -133.086 1.00 80.81 343 ALA A CA 1
ATOM 2757 C C . ALA A 1 343 ? 57.258 1.827 -133.921 1.00 80.81 343 ALA A C 1
ATOM 2759 O O . ALA A 1 343 ? 57.494 0.671 -134.271 1.00 80.81 343 ALA A O 1
ATOM 2760 N N . ALA A 1 344 ? 58.066 2.859 -134.202 1.00 79.81 344 ALA A N 1
ATOM 2761 C CA . ALA A 1 344 ? 59.253 2.787 -135.058 1.00 79.81 344 ALA A CA 1
ATOM 2762 C C . ALA A 1 344 ? 60.530 2.316 -134.332 1.00 79.81 344 ALA A C 1
ATOM 2764 O O . ALA A 1 344 ? 61.524 2.023 -134.998 1.00 79.81 344 ALA A O 1
ATOM 2765 N N . LEU A 1 345 ? 60.497 2.236 -132.998 1.00 81.75 345 LEU A N 1
ATOM 2766 C CA . LEU A 1 345 ? 61.596 1.730 -132.174 1.00 81.75 345 LEU A CA 1
ATOM 2767 C C . LEU A 1 345 ? 61.722 0.199 -132.279 1.00 81.75 345 LEU A C 1
ATOM 2769 O O . LEU A 1 345 ? 60.722 -0.502 -132.499 1.00 81.75 345 LEU A O 1
ATOM 2773 N N . SER A 1 346 ? 62.939 -0.323 -132.092 1.00 83.00 346 SER A N 1
ATOM 2774 C CA . SER A 1 346 ? 63.164 -1.771 -131.947 1.00 83.00 346 SER A CA 1
ATOM 2775 C C . SER A 1 346 ? 62.490 -2.316 -130.678 1.00 83.00 346 SER A C 1
ATOM 2777 O O . SER A 1 346 ? 62.123 -1.549 -129.788 1.00 83.00 346 SER A O 1
ATOM 2779 N N . SER A 1 347 ? 62.305 -3.637 -130.578 1.00 82.50 347 SER A N 1
ATOM 2780 C CA . SER A 1 347 ? 61.717 -4.257 -129.377 1.00 82.50 347 SER A CA 1
ATOM 2781 C C . SER A 1 347 ? 62.508 -3.909 -128.107 1.00 82.50 347 SER A C 1
ATOM 2783 O O . SER A 1 347 ? 61.914 -3.452 -127.135 1.00 82.50 347 SER A O 1
ATOM 2785 N N . ASP A 1 348 ? 63.842 -3.979 -128.161 1.00 83.62 348 ASP A N 1
ATOM 2786 C CA . ASP A 1 348 ? 64.720 -3.624 -127.036 1.00 83.62 348 ASP A CA 1
ATOM 2787 C C . ASP A 1 348 ? 64.615 -2.134 -126.655 1.00 83.62 348 ASP A C 1
ATOM 2789 O O . ASP A 1 348 ? 64.577 -1.780 -125.476 1.00 83.62 348 ASP A O 1
ATOM 2793 N N . GLU A 1 349 ? 64.534 -1.232 -127.642 1.00 83.44 349 GLU A N 1
ATOM 2794 C CA . GLU A 1 349 ? 64.364 0.210 -127.403 1.00 83.44 349 GLU A CA 1
ATOM 2795 C C . GLU A 1 349 ? 62.993 0.528 -126.788 1.00 83.44 349 GLU A C 1
ATOM 2797 O O . GLU A 1 349 ? 62.897 1.432 -125.954 1.00 83.44 349 GLU A O 1
ATOM 2802 N N . LYS A 1 350 ? 61.942 -0.213 -127.171 1.00 85.50 350 LYS A N 1
ATOM 2803 C CA . LYS A 1 350 ? 60.599 -0.094 -126.582 1.00 85.50 350 LYS A CA 1
ATOM 2804 C C . LYS A 1 350 ? 60.605 -0.519 -125.121 1.00 85.50 350 LYS A C 1
ATOM 2806 O O . LYS A 1 350 ? 60.097 0.225 -124.289 1.00 85.50 350 LYS A O 1
ATOM 2811 N N . GLU A 1 351 ? 61.208 -1.661 -124.797 1.00 87.19 351 GLU A N 1
ATOM 2812 C CA . GLU A 1 351 ? 61.302 -2.141 -123.414 1.00 87.19 351 GLU A CA 1
ATOM 2813 C C . GLU A 1 351 ? 62.107 -1.190 -122.527 1.00 87.19 351 GLU A C 1
ATOM 2815 O O . GLU A 1 351 ? 61.671 -0.859 -121.423 1.00 87.19 351 GLU A O 1
ATOM 2820 N N . ARG A 1 352 ? 63.253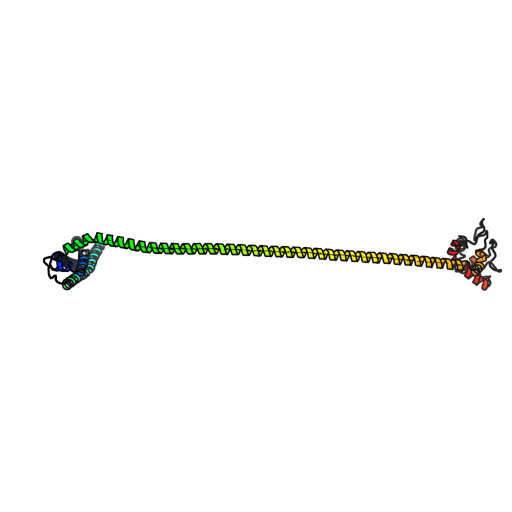 -0.693 -123.015 1.00 86.31 352 ARG A N 1
ATOM 2821 C CA . ARG A 1 352 ? 64.045 0.313 -122.291 1.00 86.31 352 ARG A CA 1
ATOM 2822 C C . ARG A 1 352 ? 63.249 1.593 -122.063 1.00 86.31 352 ARG A C 1
ATOM 2824 O O . ARG A 1 352 ? 63.314 2.156 -120.977 1.00 86.31 352 ARG A O 1
ATOM 2831 N N . LEU A 1 353 ? 62.484 2.045 -123.053 1.00 86.12 353 LEU A N 1
ATOM 2832 C CA . LEU A 1 353 ? 61.709 3.274 -122.931 1.00 86.12 353 LEU A CA 1
ATOM 2833 C C . LEU A 1 353 ? 60.545 3.115 -121.944 1.00 86.12 353 LEU A C 1
ATOM 2835 O O . LEU A 1 353 ? 60.315 4.011 -121.139 1.00 86.12 353 LEU A O 1
ATOM 2839 N N . VAL A 1 354 ? 59.840 1.981 -121.974 1.00 89.06 354 VAL A N 1
ATOM 2840 C CA . VAL A 1 354 ? 58.779 1.669 -121.001 1.00 89.06 354 VAL A CA 1
ATOM 2841 C C . VAL A 1 354 ? 59.359 1.625 -119.588 1.00 89.06 354 VAL A C 1
ATOM 2843 O O . VAL A 1 354 ? 58.831 2.280 -118.696 1.00 89.06 354 VAL A O 1
ATOM 2846 N N . LYS A 1 355 ? 60.496 0.943 -119.389 1.00 88.00 355 LYS A N 1
ATOM 2847 C CA . LYS A 1 355 ? 61.197 0.920 -118.094 1.00 88.00 355 LYS A CA 1
ATOM 2848 C C . LYS A 1 355 ? 61.635 2.319 -117.650 1.00 88.00 355 LYS A C 1
ATOM 2850 O O . LYS A 1 355 ? 61.470 2.661 -116.485 1.00 88.00 355 LYS A O 1
ATOM 2855 N N . ALA A 1 356 ? 62.151 3.141 -118.565 1.00 86.56 356 ALA A N 1
ATOM 2856 C CA . ALA A 1 356 ? 62.531 4.524 -118.285 1.00 86.56 356 ALA A CA 1
ATOM 2857 C C . ALA A 1 356 ? 61.321 5.377 -117.866 1.00 86.56 356 ALA A C 1
ATOM 2859 O O . ALA A 1 356 ? 61.390 6.108 -116.882 1.00 86.56 356 ALA A O 1
ATOM 2860 N N . GLN A 1 357 ? 60.199 5.260 -118.579 1.00 89.88 357 GLN A N 1
ATOM 2861 C CA . GLN A 1 357 ? 58.964 5.971 -118.255 1.00 89.88 357 GLN A CA 1
ATOM 2862 C C . GLN A 1 357 ? 58.406 5.528 -116.894 1.00 89.88 357 GLN A C 1
ATOM 2864 O O . GLN A 1 357 ? 58.060 6.383 -116.084 1.00 89.88 357 GLN A O 1
ATOM 2869 N N . GLN A 1 358 ? 58.389 4.222 -116.615 1.00 90.00 358 GLN A N 1
ATOM 2870 C CA . GLN A 1 358 ? 57.921 3.670 -115.342 1.00 90.00 358 GLN A CA 1
ATOM 2871 C C . GLN A 1 358 ? 58.782 4.146 -114.166 1.00 90.00 358 GLN A C 1
ATOM 2873 O O . GLN A 1 358 ? 58.250 4.607 -113.161 1.00 90.00 358 GLN A O 1
ATOM 2878 N N . MET A 1 359 ? 60.110 4.141 -114.324 1.00 86.62 3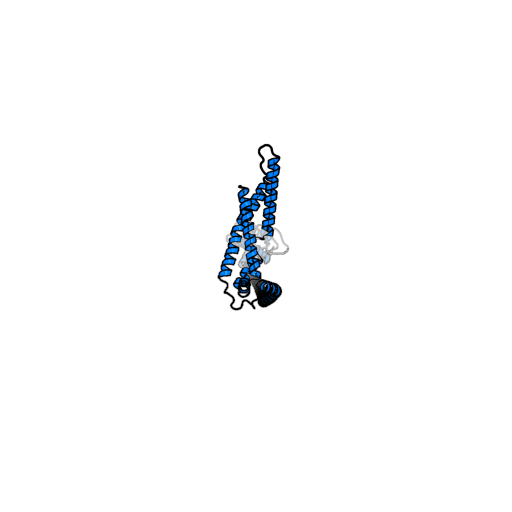59 MET A N 1
ATOM 2879 C CA . MET A 1 359 ? 61.041 4.664 -113.317 1.00 86.62 359 MET A CA 1
ATOM 2880 C C . MET A 1 359 ? 60.795 6.147 -113.018 1.00 86.62 359 MET A C 1
ATOM 2882 O O . MET A 1 359 ? 60.870 6.569 -111.866 1.00 86.62 359 MET A O 1
ATOM 2886 N N . LEU A 1 360 ? 60.465 6.945 -114.037 1.00 86.50 360 LEU A N 1
ATOM 2887 C CA . LEU A 1 360 ? 60.096 8.346 -113.842 1.00 86.50 360 LEU A CA 1
ATOM 2888 C C . LEU A 1 360 ? 58.732 8.493 -113.157 1.00 86.50 360 LEU A C 1
ATOM 2890 O O . LEU A 1 360 ? 58.575 9.395 -112.347 1.00 86.50 360 LEU A O 1
ATOM 2894 N N . ILE A 1 361 ? 57.754 7.631 -113.438 1.00 87.56 361 ILE A N 1
ATOM 2895 C CA . ILE A 1 361 ? 56.436 7.672 -112.782 1.00 87.56 361 ILE A CA 1
ATOM 2896 C C . ILE A 1 361 ? 56.553 7.309 -111.295 1.00 87.56 361 ILE A C 1
ATOM 2898 O O . ILE A 1 361 ? 56.030 8.029 -110.445 1.00 87.56 361 ILE A O 1
ATOM 2902 N N . GLU A 1 362 ? 57.261 6.225 -110.976 1.00 87.56 362 GLU A N 1
ATOM 2903 C CA . GLU A 1 362 ? 57.377 5.692 -109.612 1.00 87.56 362 GLU A CA 1
ATOM 2904 C C . GLU A 1 362 ? 58.298 6.536 -108.726 1.00 87.56 362 GLU A C 1
ATOM 2906 O O . GLU A 1 362 ? 58.001 6.774 -107.554 1.00 87.56 362 GLU A O 1
ATOM 2911 N N . HIS A 1 363 ? 59.409 7.023 -109.284 1.00 88.44 363 HIS A N 1
ATOM 2912 C CA . HIS A 1 363 ? 60.458 7.694 -108.518 1.00 88.44 363 HIS A CA 1
ATOM 2913 C C . HIS A 1 363 ? 60.690 9.154 -108.912 1.00 88.44 363 HIS A C 1
ATOM 2915 O O . HIS A 1 363 ? 61.546 9.807 -108.321 1.00 88.44 363 HIS A O 1
ATOM 2921 N N . GLY A 1 364 ? 59.919 9.704 -109.851 1.00 82.62 364 GLY A N 1
ATOM 2922 C CA . GLY A 1 364 ? 60.043 11.090 -110.307 1.00 82.62 364 GLY A CA 1
ATOM 2923 C C . GLY A 1 364 ? 60.074 12.130 -109.184 1.00 82.62 364 GLY A C 1
ATOM 2924 O O . GLY A 1 364 ? 60.988 12.952 -109.181 1.00 82.62 364 GLY A O 1
ATOM 2925 N N . PRO A 1 365 ? 59.169 12.081 -108.183 1.00 84.19 365 PRO A N 1
ATOM 2926 C CA . PRO A 1 365 ? 59.221 12.995 -107.041 1.00 84.19 365 PRO A CA 1
ATOM 2927 C C . PRO A 1 365 ? 60.532 12.896 -106.242 1.00 84.19 365 PRO A C 1
ATOM 2929 O O . PRO A 1 365 ? 61.154 13.918 -105.962 1.00 84.19 365 PRO A O 1
ATOM 2932 N N . LEU A 1 366 ? 61.006 11.677 -105.951 1.00 84.50 366 LEU A N 1
ATOM 2933 C CA . LEU A 1 366 ? 62.281 11.446 -105.255 1.00 84.50 366 LEU A CA 1
ATOM 2934 C C . LEU A 1 366 ? 63.485 11.905 -106.091 1.00 84.50 366 LEU A C 1
ATOM 2936 O O . LEU A 1 366 ? 64.461 12.414 -105.546 1.00 84.50 366 LEU A O 1
ATOM 2940 N N . MET A 1 367 ? 63.425 11.753 -107.416 1.00 84.25 367 MET A N 1
ATOM 2941 C CA . MET A 1 367 ? 64.464 12.223 -108.335 1.00 84.25 367 MET A CA 1
ATOM 2942 C C . MET A 1 367 ? 64.535 13.755 -108.401 1.00 84.25 367 MET A C 1
ATOM 2944 O O . MET A 1 367 ? 65.633 14.290 -108.552 1.00 84.25 367 MET A O 1
ATOM 2948 N N . VAL A 1 368 ? 63.405 14.463 -108.274 1.00 83.81 368 VAL A N 1
ATOM 2949 C CA . VAL A 1 368 ? 63.371 15.935 -108.167 1.00 83.81 368 VAL A CA 1
ATOM 2950 C C . VAL A 1 368 ? 63.968 16.383 -106.834 1.00 83.81 368 VAL A C 1
ATOM 2952 O O . VAL A 1 368 ? 64.867 17.220 -106.824 1.00 83.81 368 VAL A O 1
ATOM 2955 N N . GLU A 1 369 ? 63.550 15.779 -105.716 1.00 81.56 369 GLU A N 1
ATOM 2956 C CA . GLU A 1 369 ? 64.113 16.076 -104.388 1.00 81.56 369 GLU A CA 1
ATOM 2957 C C . GLU A 1 369 ? 65.626 15.809 -104.317 1.00 81.56 369 GLU A C 1
ATOM 2959 O O . GLU A 1 369 ? 66.365 16.546 -103.666 1.00 81.56 369 GLU A O 1
ATOM 2964 N N . ALA A 1 370 ? 66.104 14.775 -105.014 1.00 80.75 370 ALA A N 1
ATOM 2965 C CA . ALA A 1 370 ? 67.522 14.446 -105.118 1.00 80.75 370 ALA A CA 1
ATOM 2966 C C . ALA A 1 370 ? 68.293 15.296 -106.149 1.00 80.75 370 ALA A C 1
ATOM 2968 O O . ALA A 1 370 ? 69.498 15.093 -106.318 1.00 80.75 370 ALA A O 1
ATOM 2969 N N . GLY A 1 371 ? 67.621 16.210 -106.860 1.00 80.38 371 GLY A N 1
ATOM 2970 C CA . GLY A 1 371 ? 68.214 17.086 -107.875 1.00 80.38 371 GLY A CA 1
ATOM 2971 C C . GLY A 1 371 ? 68.644 16.384 -109.170 1.00 80.38 371 GLY A C 1
ATOM 2972 O O . GLY A 1 371 ? 69.427 16.944 -109.936 1.00 80.38 371 GLY A O 1
ATOM 2973 N N . MET A 1 372 ? 68.171 15.157 -109.418 1.00 82.69 372 MET A N 1
ATOM 2974 C CA . MET A 1 372 ? 68.451 14.395 -110.645 1.00 82.69 372 MET A CA 1
ATOM 2975 C C . MET A 1 372 ? 67.560 14.832 -111.814 1.00 82.69 372 MET A C 1
ATOM 2977 O O . MET A 1 372 ? 67.970 14.748 -112.970 1.00 82.69 372 MET A O 1
ATOM 2981 N N . LEU A 1 373 ? 66.354 15.319 -111.516 1.00 83.69 373 LEU A N 1
ATOM 2982 C CA . LEU A 1 373 ? 65.438 15.946 -112.468 1.00 83.69 373 LEU A CA 1
ATOM 2983 C C . LEU A 1 373 ? 65.224 17.409 -112.091 1.00 83.69 373 LEU A C 1
ATOM 2985 O O . LEU A 1 373 ? 65.376 17.788 -110.932 1.00 83.69 373 LEU A O 1
ATOM 2989 N N . ALA A 1 374 ? 64.860 18.227 -113.076 1.00 79.00 374 ALA A N 1
ATOM 2990 C CA . ALA A 1 374 ? 64.389 19.573 -112.792 1.00 79.00 374 ALA A CA 1
ATOM 2991 C C . ALA A 1 374 ? 62.933 19.498 -112.317 1.00 79.00 374 ALA A C 1
ATOM 2993 O O . ALA A 1 374 ? 62.214 18.551 -112.655 1.00 79.00 374 ALA A O 1
ATOM 2994 N N . GLU A 1 375 ? 62.505 20.489 -111.540 1.00 78.12 375 GLU A N 1
ATOM 2995 C CA . GLU A 1 375 ? 61.118 20.573 -111.082 1.00 78.12 375 GLU A CA 1
ATOM 2996 C C . GLU A 1 375 ? 60.153 20.731 -112.251 1.00 78.12 375 GLU A C 1
ATOM 2998 O O . GLU A 1 375 ? 60.387 21.558 -113.166 1.00 78.12 375 GLU A O 1
#

Sequence (375 aa):
MKIAETTQLLATLAEETERFHKEREELLTNEQGKAFAADAISFFAFLQLHENPVVTPAEVKQKQAAAQSLLQSIADERKESNVGYLPSPEVFDELTTIQAWVKDRLPRLEVQRATLKTRIQETPKLQNAETAKTLQKAIEEYRSSLPKLLAEARILGEQLAQAESREVLIEAARLAKLESVAAERDRMLEQARLEIAQLRLEHETQTLRVKAQNERQRVEAEKRYQDTLAELERYRKDADAERRVQDTQSDIARQQKLDQAKREEQLAMLKSPEVQDLLSVVFAKGYWQPGKKTTQPGPLSYSQLRAAGALKEDVAGLNKFVGILNAFENDRPRWGRRGQRFAALSSDEKERLVKAQQMLIEHGPLMVEAGMLAE

Radius of gyration: 89.85 Å; chains: 1; bounding box: 159×50×209 Å

pLDDT: mean 86.47, std 7.55, range [52.5, 95.69]